Protein AF-A0A2G9UDP8-F1 (afdb_monomer_lite)

Radius of gyration: 56.65 Å; chains: 1; bounding box: 121×130×147 Å

Secondary structure (DSSP, 8-state):
-----------HHHHHHHHHHHHHHHHHHHHHHHHHHHHHHHHHHTTSS-HHHHHHHHHHHHHHHHHHHHHHHHHHHHHHHHHHHHHHHHHHHHHHHHHHHHHHHHHHHHHHHHHHHHHHHHHHHHHHHHHHHHHHHHHHHHHHHHHHHHHHHHTTS-------------------------------------------------------------PPPP----------------------HHHHHHHHHHHHHHHHHHHHHHHHHHHHHHHHHHHHHHHHHHHHHHHHHHHHHHHHHHHHHHHHSSHHHHHHHHHHHHHHH---HHHHHHHHHHHHHHTT--HHHHHHHHT-

pLDDT: mean 76.37, std 21.98, range [29.89, 98.25]

InterPro domains:
  IPR000237 GRIP domain [PF01465] (312-353)
  IPR000237 GRIP domain [PS50913] (306-356)
  IPR000237 GRIP domain [SM00755] (309-356)
  IPR051952 Golgi-associated and autophagy-related protein [PTHR23157] (12-354)

Organism: Teladorsagia circumcincta (NCBI:txid45464)

Sequence (356 aa):
MVFAAALIGPDEEKIRLQHEYRSLKEEHEHCKSRLEVLTASNAQVALTSDGSREETLRTVAEQFQNKIQKLIAVHAKDRALHEKSTRDLHARISELEQREGRLVIEMRREMNNRISEMEAEMQKQRSRTIDVVAEKERELEAARSILVSFRSEQMNAPADPSQAGKITLSKRRSSEHKRYVDRRYSAGSRKSTDALSVHSTDAGMANFLEKHTKFSSSCRKDEKQSVSLDGSGVPVPVANESRNIFYEEELLKKDREIQEMRSVSHQLDYRLREVEQAALVKELEHHKKTEAMSEEITKLQNKLALFTTGGEMEYLRNIFVQFIQSNSSSAKKNILKAMGMALKLSANEMKAIDSK

Structure (mmCIF, N/CA/C/O backbone):
data_AF-A0A2G9UDP8-F1
#
_entry.id   AF-A0A2G9UDP8-F1
#
loop_
_atom_site.group_PDB
_atom_site.id
_atom_site.type_symbol
_atom_site.label_atom_id
_atom_site.label_alt_id
_atom_site.label_comp_id
_atom_site.label_asym_id
_atom_site.label_entity_id
_atom_site.label_seq_id
_atom_site.pdbx_PDB_ins_code
_atom_site.Cartn_x
_atom_site.Cartn_y
_atom_site.Cartn_z
_atom_site.occupancy
_atom_site.B_iso_or_equiv
_atom_site.auth_seq_id
_atom_site.auth_comp_id
_atom_site.auth_asym_id
_atom_site.auth_atom_id
_atom_site.pdbx_PDB_model_num
ATOM 1 N N . MET A 1 1 ? -25.997 -91.451 51.508 1.00 39.62 1 MET A N 1
ATOM 2 C CA . MET A 1 1 ? -26.112 -90.425 50.451 1.00 39.62 1 MET A CA 1
ATOM 3 C C . MET A 1 1 ? -26.181 -89.070 51.122 1.00 39.62 1 MET A C 1
ATOM 5 O O . MET A 1 1 ? -27.182 -88.750 51.742 1.00 39.62 1 MET A O 1
ATOM 9 N N . VAL A 1 2 ? -25.066 -88.350 51.076 1.00 42.62 2 VAL A N 1
ATOM 10 C CA . VAL A 1 2 ? -24.938 -86.956 51.504 1.00 42.62 2 VAL A CA 1
ATOM 11 C C . VAL A 1 2 ? -25.152 -86.109 50.255 1.00 42.62 2 VAL A C 1
ATOM 13 O O . VAL A 1 2 ? -24.468 -86.347 49.265 1.00 42.62 2 VAL A O 1
ATOM 16 N N . PHE A 1 3 ? -26.063 -85.139 50.293 1.00 40.34 3 PHE A N 1
ATOM 17 C CA . PHE A 1 3 ? -25.969 -83.956 49.440 1.00 40.34 3 PHE A CA 1
ATOM 18 C C . PHE A 1 3 ? -26.304 -82.719 50.270 1.00 40.34 3 PHE A C 1
ATOM 20 O O . PHE A 1 3 ? -27.312 -82.659 50.969 1.00 40.34 3 PHE A O 1
ATOM 27 N N . ALA A 1 4 ? -25.361 -81.785 50.232 1.00 48.75 4 ALA A N 1
ATOM 28 C CA . ALA A 1 4 ? -25.304 -80.547 50.979 1.00 48.75 4 ALA A CA 1
ATOM 29 C C . ALA A 1 4 ? -26.140 -79.448 50.313 1.00 48.75 4 ALA A C 1
ATOM 31 O O . ALA A 1 4 ? -26.086 -79.318 49.095 1.00 48.75 4 ALA A O 1
ATOM 32 N N . ALA A 1 5 ? -26.821 -78.621 51.113 1.00 48.94 5 ALA A N 1
ATOM 33 C CA . ALA A 1 5 ? -27.133 -77.224 50.790 1.00 48.94 5 ALA A CA 1
ATOM 34 C C . ALA A 1 5 ? -27.794 -76.528 51.995 1.00 48.94 5 ALA A C 1
ATOM 36 O O . ALA A 1 5 ? -29.006 -76.607 52.149 1.00 48.94 5 ALA A O 1
ATOM 37 N N . ALA A 1 6 ? -27.008 -75.858 52.844 1.00 49.56 6 ALA A N 1
ATOM 38 C CA . ALA A 1 6 ? -27.455 -74.738 53.691 1.00 49.56 6 ALA A CA 1
ATOM 39 C C . ALA A 1 6 ? -26.253 -74.175 54.470 1.00 49.56 6 ALA A C 1
ATOM 41 O O . ALA A 1 6 ? -26.066 -74.469 55.647 1.00 49.56 6 ALA A O 1
ATOM 42 N N . LEU A 1 7 ? -25.389 -73.412 53.801 1.00 52.72 7 LEU A N 1
ATOM 43 C CA . LEU A 1 7 ? -24.245 -72.758 54.443 1.00 52.72 7 LEU A CA 1
ATOM 44 C C . LEU A 1 7 ? -23.990 -71.398 53.785 1.00 52.72 7 LEU A C 1
ATOM 46 O O . LEU A 1 7 ? -22.993 -71.214 53.104 1.00 52.72 7 LEU A O 1
ATOM 50 N N . ILE A 1 8 ? -24.929 -70.461 53.952 1.00 53.81 8 ILE A N 1
ATOM 51 C CA . ILE A 1 8 ? -24.705 -69.021 53.744 1.00 53.81 8 ILE A CA 1
ATOM 52 C C . ILE A 1 8 ? -25.536 -68.291 54.811 1.00 53.81 8 ILE A C 1
ATOM 54 O O . ILE A 1 8 ? -26.763 -68.255 54.732 1.00 53.81 8 ILE A O 1
ATOM 58 N N . GLY A 1 9 ? -24.876 -67.788 55.860 1.00 60.81 9 GLY A N 1
ATOM 59 C CA . GLY A 1 9 ? -25.485 -66.872 56.833 1.00 60.81 9 GLY A CA 1
ATOM 60 C C . GLY A 1 9 ? -25.854 -65.532 56.177 1.00 60.81 9 GLY A C 1
ATOM 61 O O . GLY A 1 9 ? -25.430 -65.283 55.049 1.00 60.81 9 GLY A O 1
ATOM 62 N N . PRO A 1 10 ? -26.666 -64.673 56.822 1.00 60.00 10 PRO A N 1
ATOM 63 C CA . PRO A 1 10 ? -27.055 -63.395 56.237 1.00 60.00 10 PRO A CA 1
ATOM 64 C C . PRO A 1 10 ? -25.808 -62.563 55.923 1.00 60.00 10 PRO A C 1
ATOM 66 O O . PRO A 1 10 ? -25.023 -62.248 56.810 1.00 60.00 10 PRO A O 1
ATOM 69 N N . ASP A 1 11 ? -25.650 -62.253 54.641 1.00 66.88 11 ASP A N 1
ATOM 70 C CA . ASP A 1 11 ? -24.580 -61.445 54.070 1.00 66.88 11 ASP A CA 1
ATOM 71 C C . ASP A 1 11 ? -24.443 -60.105 54.821 1.00 66.88 11 ASP A C 1
ATOM 73 O O . ASP A 1 11 ? -25.364 -59.280 54.817 1.00 66.88 11 ASP A O 1
ATOM 77 N N . GLU A 1 12 ? -23.321 -59.903 55.517 1.00 72.75 12 GLU A N 1
ATOM 78 C CA . GLU A 1 12 ? -23.050 -58.696 56.311 1.00 72.75 12 GLU A CA 1
ATOM 79 C C . GLU A 1 12 ? -23.078 -57.424 55.451 1.00 72.75 12 GLU A C 1
ATOM 81 O O . GLU A 1 12 ? -23.477 -56.357 55.934 1.00 72.75 12 GLU A O 1
ATOM 86 N N . GLU A 1 13 ? -22.740 -57.528 54.160 1.00 75.44 13 GLU A N 1
ATOM 87 C CA . GLU A 1 13 ? -22.835 -56.408 53.222 1.00 75.44 13 GLU A CA 1
ATOM 88 C C . GLU A 1 13 ? -24.286 -55.991 52.991 1.00 75.44 13 GLU A C 1
ATOM 90 O O . GLU A 1 13 ? -24.594 -54.798 52.962 1.00 75.44 13 GLU A O 1
ATOM 95 N N . LYS A 1 14 ? -25.212 -56.952 52.923 1.00 79.62 14 LYS A N 1
ATOM 96 C CA . LYS A 1 14 ? -26.642 -56.676 52.747 1.00 79.62 14 LYS A CA 1
ATOM 97 C C . LYS A 1 14 ? -27.220 -55.887 53.920 1.00 79.62 14 LYS A C 1
ATOM 99 O O . LYS A 1 14 ? -28.045 -54.998 53.713 1.00 79.62 14 LYS A O 1
ATOM 104 N N . ILE A 1 15 ? -26.782 -56.182 55.145 1.00 82.38 15 ILE A N 1
ATOM 105 C CA . ILE A 1 15 ? -27.221 -55.461 56.349 1.00 82.38 15 ILE A CA 1
ATOM 106 C C . ILE A 1 15 ? -26.664 -54.031 56.347 1.00 82.38 15 ILE A C 1
ATOM 108 O O . ILE A 1 15 ? -27.405 -53.085 56.628 1.00 82.38 15 ILE A O 1
ATOM 112 N N . ARG A 1 16 ? -25.390 -53.853 55.973 1.00 85.00 16 ARG A N 1
ATOM 113 C CA . ARG A 1 16 ? -24.772 -52.524 55.833 1.00 85.00 16 ARG A CA 1
ATOM 114 C C . ARG A 1 16 ? -25.467 -51.672 54.774 1.00 85.00 16 ARG A C 1
ATOM 116 O O . ARG A 1 16 ? -25.874 -50.553 55.076 1.00 85.00 16 ARG A O 1
ATOM 123 N N . LEU A 1 17 ? -25.691 -52.230 53.586 1.00 86.00 17 LEU A N 1
ATOM 124 C CA . LEU A 1 17 ? -26.397 -51.564 52.489 1.00 86.00 17 LEU A CA 1
ATOM 125 C C . LEU A 1 17 ? -27.826 -51.174 52.880 1.00 86.00 17 LEU A C 1
ATOM 127 O O . LEU A 1 17 ? -28.304 -50.100 52.523 1.00 86.00 17 LEU A O 1
ATOM 131 N N . GLN A 1 18 ? -28.516 -52.014 53.654 1.00 88.50 18 GLN A N 1
ATOM 132 C CA . GLN A 1 18 ? -29.867 -51.711 54.122 1.00 88.50 18 GLN A CA 1
ATOM 133 C C . GLN A 1 18 ? -29.894 -50.559 55.139 1.00 88.50 18 GLN A C 1
ATOM 135 O O . GLN A 1 18 ? -30.839 -49.764 55.141 1.00 88.50 18 GLN A O 1
ATOM 140 N N . HIS A 1 19 ? -28.874 -50.454 55.994 1.00 89.62 19 HIS A N 1
ATOM 141 C CA . HIS A 1 19 ? -28.725 -49.333 56.920 1.00 89.62 19 HIS A CA 1
ATOM 142 C C . HIS A 1 19 ? -28.387 -48.033 56.179 1.00 89.62 19 HIS A C 1
ATOM 144 O O . HIS A 1 19 ? -29.005 -46.999 56.430 1.00 89.62 19 HIS A O 1
ATOM 150 N N . GLU A 1 20 ? -27.461 -48.092 55.222 1.00 89.75 20 GLU A N 1
ATOM 151 C CA . GLU A 1 20 ? -27.073 -46.947 54.394 1.00 89.75 20 GLU A CA 1
ATOM 152 C C . GLU A 1 20 ? -28.249 -46.428 53.559 1.00 89.75 20 GLU A C 1
ATOM 154 O O . GLU A 1 20 ? -28.541 -45.234 53.578 1.00 89.75 20 GLU A O 1
ATOM 159 N N . TYR A 1 21 ? -29.018 -47.326 52.936 1.00 90.62 21 TYR A N 1
ATOM 160 C CA . TYR A 1 21 ? -30.232 -46.968 52.200 1.00 90.62 21 TYR A CA 1
ATOM 161 C C . TYR A 1 21 ? -31.268 -46.258 53.084 1.00 90.62 21 TYR A C 1
ATOM 163 O O . TYR A 1 21 ? -31.924 -45.311 52.643 1.00 90.62 21 TYR A O 1
ATOM 171 N N . ARG A 1 22 ? -31.421 -46.691 54.342 1.00 92.00 22 ARG A N 1
ATOM 172 C CA . ARG A 1 22 ? -32.333 -46.046 55.295 1.00 92.00 22 ARG A CA 1
ATOM 173 C C . ARG A 1 22 ? -31.864 -44.632 55.643 1.00 92.00 22 ARG A C 1
ATOM 175 O O . ARG A 1 22 ? -32.672 -43.713 55.578 1.00 92.00 22 ARG A O 1
ATOM 182 N N . SER A 1 23 ? -30.573 -44.465 55.924 1.00 92.12 23 SER A N 1
ATOM 183 C CA . SER A 1 23 ? -29.972 -43.157 56.215 1.00 92.12 23 SER A CA 1
ATOM 184 C C . SER A 1 23 ? -30.135 -42.187 55.040 1.00 92.12 23 SER A C 1
ATOM 186 O O . SER A 1 23 ? -30.595 -41.062 55.216 1.00 92.12 23 SER A O 1
ATOM 188 N N . LEU A 1 24 ? -29.849 -42.645 53.817 1.00 90.88 24 LEU A N 1
ATOM 189 C CA . LEU A 1 24 ? -29.970 -41.828 52.607 1.00 90.88 24 LEU A CA 1
ATOM 190 C C . LEU A 1 24 ? -31.419 -41.395 52.339 1.00 90.88 24 LEU A C 1
ATOM 192 O O . LEU A 1 24 ? -31.677 -40.284 51.874 1.00 90.88 24 LEU A O 1
ATOM 196 N N . LYS A 1 25 ? -32.384 -42.267 52.649 1.00 95.12 25 LYS A N 1
ATOM 197 C CA . LYS A 1 25 ? -33.811 -41.963 52.513 1.00 95.12 25 LYS A CA 1
ATOM 198 C C . LYS A 1 25 ? -34.258 -40.874 53.491 1.00 95.12 25 LYS A C 1
ATOM 200 O O . LYS A 1 25 ? -35.032 -40.000 53.107 1.00 95.12 25 LYS A O 1
ATOM 205 N N . GLU A 1 26 ? -33.771 -40.909 54.727 1.00 94.06 26 GLU A N 1
ATOM 206 C CA . GLU A 1 26 ? -34.062 -39.885 55.737 1.00 94.06 26 GLU A CA 1
ATOM 207 C C . GLU A 1 26 ? -33.451 -38.527 55.354 1.00 94.06 26 GLU A C 1
ATOM 209 O O . GLU A 1 26 ? -34.130 -37.501 55.434 1.00 94.06 26 GLU A O 1
ATOM 214 N N . GLU A 1 27 ? -32.219 -38.511 54.835 1.00 90.69 27 GLU A N 1
ATOM 215 C CA . GLU A 1 27 ? -31.585 -37.290 54.319 1.00 90.69 27 GLU A CA 1
ATOM 216 C C . GLU A 1 27 ? -32.325 -36.704 53.110 1.00 90.69 27 GLU A C 1
ATOM 218 O O . GLU A 1 27 ? -32.498 -35.484 53.014 1.00 90.69 27 GLU A O 1
ATOM 223 N N . HIS A 1 28 ? -32.809 -37.560 52.206 1.00 92.06 28 HIS A N 1
ATOM 224 C CA . HIS A 1 28 ? -33.609 -37.136 51.060 1.00 92.06 28 HIS A CA 1
ATOM 225 C C . HIS A 1 28 ? -34.926 -36.478 51.497 1.00 92.06 28 HIS A C 1
ATOM 227 O O . HIS A 1 28 ? -35.252 -35.386 51.028 1.00 92.06 28 HIS A O 1
ATOM 233 N N . GLU A 1 29 ? -35.667 -37.093 52.424 1.00 94.25 29 GLU A N 1
ATOM 234 C CA . GLU A 1 29 ? -36.904 -36.509 52.966 1.00 94.25 29 GLU A CA 1
ATOM 235 C C . GLU A 1 29 ? -36.639 -35.193 53.714 1.00 94.25 29 GLU A C 1
ATOM 237 O O . GLU A 1 29 ? -37.416 -34.236 53.610 1.00 94.25 29 GLU A O 1
ATOM 242 N N . HIS A 1 30 ? -35.500 -35.090 54.404 1.00 91.75 30 HIS A N 1
ATOM 243 C CA . HIS A 1 30 ? -35.091 -33.854 55.061 1.00 91.75 30 HIS A CA 1
ATOM 244 C C . HIS A 1 30 ? -34.769 -32.734 54.056 1.00 91.75 30 HIS A C 1
ATOM 246 O O . HIS A 1 30 ? -35.237 -31.602 54.215 1.00 91.75 30 HIS A O 1
ATOM 252 N N . CYS A 1 31 ? -34.024 -33.037 52.987 1.00 89.56 31 CYS A N 1
ATOM 253 C CA . CYS A 1 31 ? -33.763 -32.086 51.903 1.00 89.56 31 CYS A CA 1
ATOM 254 C C . CYS A 1 31 ? -35.051 -31.646 51.202 1.00 89.56 31 CYS A C 1
ATOM 256 O O . CYS A 1 31 ? -35.238 -30.453 50.959 1.00 89.56 31 CYS A O 1
ATOM 258 N N . LYS A 1 32 ? -35.958 -32.587 50.925 1.00 94.25 32 LYS A N 1
ATOM 259 C CA . LYS A 1 32 ? -37.254 -32.303 50.306 1.00 94.25 32 LYS A CA 1
ATOM 260 C C . LYS A 1 32 ? -38.087 -31.342 51.156 1.00 94.25 32 LYS A C 1
ATOM 262 O O . LYS A 1 32 ? -38.546 -30.321 50.650 1.00 94.25 32 LYS A O 1
ATOM 267 N N . SER A 1 33 ? -38.186 -31.607 52.458 1.00 90.44 33 SER A N 1
ATOM 268 C CA . SER A 1 33 ? -38.908 -30.743 53.401 1.00 90.44 33 SER A CA 1
ATOM 269 C C . SER A 1 33 ? -38.311 -29.331 53.458 1.00 90.44 33 SER A C 1
ATOM 271 O O . SER A 1 33 ? -39.034 -28.336 53.458 1.00 90.44 33 SER A O 1
ATOM 273 N N . ARG A 1 34 ? -36.975 -29.211 53.448 1.00 88.44 34 ARG A N 1
ATOM 274 C CA . ARG A 1 34 ? -36.292 -27.906 53.403 1.00 88.44 34 ARG A CA 1
ATOM 275 C C . ARG A 1 34 ? -36.590 -27.133 52.117 1.00 88.44 34 ARG A C 1
ATOM 277 O O . ARG A 1 34 ? -36.764 -25.917 52.177 1.00 88.44 34 ARG A O 1
ATOM 284 N N . LEU A 1 35 ? -36.649 -27.815 50.974 1.00 85.62 35 LEU A N 1
ATOM 285 C CA . LEU A 1 35 ? -36.970 -27.194 49.690 1.00 85.62 35 LEU A CA 1
ATOM 286 C C . LEU A 1 35 ? -38.420 -26.689 49.651 1.00 85.62 35 LEU A C 1
ATOM 288 O O . LEU A 1 35 ? -38.666 -25.573 49.194 1.00 85.62 35 LEU A O 1
ATOM 292 N N . GLU A 1 36 ? -39.368 -27.470 50.172 1.00 88.81 36 GLU A N 1
ATOM 293 C CA . GLU A 1 36 ? -40.779 -27.075 50.263 1.00 88.81 36 GLU A CA 1
ATOM 294 C C . GLU A 1 36 ? -40.960 -25.830 51.144 1.00 88.81 36 GLU A C 1
ATOM 296 O O . GLU A 1 36 ? -41.639 -24.885 50.739 1.00 88.81 36 GLU A O 1
ATOM 301 N N . VAL A 1 37 ? -40.272 -25.759 52.290 1.00 84.81 37 VAL A N 1
ATOM 302 C CA . VAL A 1 37 ? -40.303 -24.580 53.176 1.00 84.81 37 VAL A CA 1
ATOM 303 C C . VAL A 1 37 ? -39.720 -23.336 52.497 1.00 84.81 37 VAL A C 1
ATOM 305 O O . VAL A 1 37 ? -40.305 -22.256 52.584 1.00 84.81 37 VAL A O 1
ATOM 308 N N . LEU A 1 38 ? -38.593 -23.466 51.787 1.00 78.50 38 LEU A N 1
ATOM 309 C CA . LEU A 1 38 ? -37.995 -22.350 51.042 1.00 78.50 38 LEU A CA 1
ATOM 310 C C . LEU A 1 38 ? -38.912 -21.860 49.914 1.00 78.50 38 LEU A C 1
ATOM 312 O O . LEU A 1 38 ? -39.043 -20.656 49.700 1.00 78.50 38 LEU A O 1
ATOM 316 N N . THR A 1 39 ? -39.581 -22.785 49.229 1.00 78.25 39 THR A N 1
ATOM 317 C CA . THR A 1 39 ? -40.508 -22.468 48.135 1.00 78.25 39 THR A CA 1
ATOM 318 C C . THR A 1 39 ? -41.760 -21.759 48.657 1.00 78.25 39 THR A C 1
ATOM 320 O O . THR A 1 39 ? -42.173 -20.746 48.095 1.00 78.25 39 THR A O 1
ATOM 323 N N . ALA A 1 40 ? -42.326 -22.228 49.774 1.00 77.62 40 ALA A N 1
ATOM 324 C CA . ALA A 1 40 ? -43.475 -21.596 50.422 1.00 77.62 40 ALA A CA 1
ATOM 325 C C . ALA A 1 40 ? -43.140 -20.200 50.981 1.00 77.62 40 ALA A C 1
ATOM 327 O O . ALA A 1 40 ? -43.940 -19.274 50.850 1.00 77.62 40 ALA A O 1
ATOM 328 N N . SER A 1 41 ? -41.942 -20.029 51.550 1.00 70.94 41 SER A N 1
ATOM 329 C CA . SER A 1 41 ? -41.451 -18.733 52.035 1.00 70.94 41 SER A CA 1
ATOM 330 C C . SER A 1 41 ? -41.287 -17.721 50.893 1.00 70.94 41 SER A C 1
ATOM 332 O O . SER A 1 41 ? -41.776 -16.595 50.983 1.00 70.94 41 SER A O 1
ATOM 334 N N . ASN A 1 42 ? -40.702 -18.138 49.764 1.00 60.53 42 ASN A N 1
ATOM 335 C CA . ASN A 1 42 ? -40.572 -17.284 48.579 1.00 60.53 42 ASN A CA 1
ATOM 336 C C . ASN A 1 42 ? -41.928 -16.880 47.977 1.00 60.53 42 ASN A C 1
ATOM 338 O O . ASN A 1 42 ? -42.075 -15.752 47.511 1.00 60.53 42 ASN A O 1
ATOM 342 N N . ALA A 1 43 ? -42.930 -17.764 48.013 1.00 65.12 43 ALA A N 1
ATOM 343 C CA . ALA A 1 43 ? -44.273 -17.455 47.522 1.00 65.12 43 ALA A CA 1
ATOM 344 C C . ALA A 1 43 ? -44.995 -16.390 48.371 1.00 65.12 43 ALA A C 1
ATOM 346 O O . ALA A 1 43 ? -45.767 -15.601 47.832 1.00 65.12 43 ALA A O 1
ATOM 347 N N . GLN A 1 44 ? -44.732 -16.327 49.683 1.00 58.50 44 GLN A N 1
ATOM 348 C CA . GLN A 1 44 ? -45.316 -15.298 50.554 1.00 58.50 44 GLN A CA 1
ATOM 349 C C . GLN A 1 44 ? -44.665 -13.921 50.384 1.00 58.50 44 GLN A C 1
ATOM 351 O O . GLN A 1 44 ? -45.353 -12.907 50.490 1.00 58.50 44 GLN A O 1
ATOM 356 N N . VAL A 1 45 ? -43.367 -13.867 50.072 1.00 57.41 45 VAL A N 1
ATOM 357 C CA . VAL A 1 45 ? -42.640 -12.602 49.852 1.00 57.41 45 VAL A CA 1
ATOM 358 C C . VAL A 1 45 ? -43.113 -11.880 48.580 1.00 57.41 45 VAL A C 1
ATOM 360 O O . VAL A 1 45 ? -43.116 -10.653 48.542 1.00 57.41 45 VAL A O 1
ATOM 363 N N . ALA A 1 46 ? -43.603 -12.611 47.576 1.00 56.72 46 ALA A N 1
ATOM 364 C CA . ALA A 1 46 ? -44.071 -12.043 46.308 1.00 56.72 46 ALA A CA 1
ATOM 365 C C . ALA A 1 46 ? -45.367 -11.200 46.408 1.00 56.72 46 ALA A C 1
ATOM 367 O O . ALA A 1 46 ? -45.673 -10.433 45.498 1.00 56.72 46 ALA A O 1
ATOM 368 N N . LEU A 1 47 ? -46.155 -11.327 47.484 1.00 55.44 47 LEU A N 1
ATOM 369 C CA . LEU A 1 47 ? -47.524 -10.782 47.548 1.00 55.44 47 LEU A CA 1
ATOM 370 C C . LEU A 1 47 ? -47.645 -9.394 48.195 1.00 55.44 47 LEU A C 1
ATOM 372 O O . LEU A 1 47 ? -48.700 -8.767 48.100 1.00 55.44 47 LEU A O 1
ATOM 376 N N . THR A 1 48 ? -46.595 -8.876 48.835 1.00 52.34 48 THR A N 1
ATOM 377 C CA . THR A 1 48 ? -46.673 -7.615 49.584 1.00 52.34 48 THR A CA 1
ATOM 378 C C . THR A 1 48 ? -45.718 -6.571 49.001 1.00 52.34 48 THR A C 1
ATOM 380 O O . THR A 1 48 ? -44.539 -6.549 49.328 1.00 52.34 48 THR A O 1
ATOM 383 N N . SER A 1 49 ? -46.236 -5.660 48.170 1.00 52.41 49 SER A N 1
ATOM 384 C CA . SER A 1 49 ? -45.585 -4.394 47.766 1.00 52.41 49 SER A CA 1
ATOM 385 C C . SER A 1 49 ? -44.459 -4.417 46.704 1.00 52.41 49 SER A C 1
ATOM 387 O O . SER A 1 49 ? -43.932 -3.344 46.403 1.00 52.41 49 SER A O 1
ATOM 389 N N . ASP A 1 50 ? -44.109 -5.550 46.087 1.00 55.31 50 ASP A N 1
ATOM 390 C CA . ASP A 1 50 ? -42.948 -5.631 45.167 1.00 55.31 50 ASP A CA 1
ATOM 391 C C . ASP A 1 50 ? -43.259 -5.304 43.687 1.00 55.31 50 ASP A C 1
ATOM 393 O O . ASP A 1 50 ? -42.362 -4.977 42.914 1.00 55.31 50 ASP A O 1
ATOM 397 N N . GLY A 1 51 ? -44.536 -5.287 43.284 1.00 61.03 51 GLY A N 1
ATOM 398 C CA . GLY A 1 51 ? -44.932 -5.209 41.868 1.00 61.03 51 GLY A CA 1
ATOM 399 C C . GLY A 1 51 ? -44.364 -4.017 41.083 1.00 61.03 51 GLY A C 1
ATOM 400 O O . GLY A 1 51 ? -43.830 -4.212 39.996 1.00 61.03 51 GLY A O 1
ATOM 401 N N . SER A 1 52 ? -44.393 -2.788 41.623 1.00 66.88 52 SER A N 1
ATOM 402 C CA . SER A 1 52 ? -43.896 -1.614 40.873 1.00 66.88 52 SER A CA 1
ATOM 403 C C . SER A 1 52 ? -42.365 -1.522 40.830 1.00 66.88 52 SER A C 1
ATOM 405 O O . SER A 1 52 ? -41.784 -0.997 39.874 1.00 66.88 52 SER A O 1
ATOM 407 N N . ARG A 1 53 ? -41.682 -2.058 41.850 1.00 77.44 53 ARG A N 1
ATOM 408 C CA . ARG A 1 53 ? -40.217 -2.107 41.899 1.00 77.44 53 ARG A CA 1
ATOM 409 C C . ARG A 1 53 ? -39.684 -3.209 40.990 1.00 77.44 53 ARG A C 1
ATOM 411 O O . ARG A 1 53 ? -38.696 -3.015 40.289 1.00 77.44 53 ARG A O 1
ATOM 418 N N . GLU A 1 54 ? -40.379 -4.335 40.945 1.00 80.19 54 GLU A N 1
ATOM 419 C CA . GLU A 1 54 ? -40.086 -5.424 40.026 1.00 80.19 54 GLU A CA 1
ATOM 420 C C . GLU A 1 54 ? -40.324 -5.005 38.566 1.00 80.19 54 GLU A C 1
ATOM 422 O O . GLU A 1 54 ? -39.507 -5.287 37.694 1.00 80.19 54 GLU A O 1
ATOM 427 N N . GLU A 1 55 ? -41.384 -4.244 38.293 1.00 84.31 55 GLU A N 1
ATOM 428 C CA . GLU A 1 55 ? -41.714 -3.747 36.953 1.00 84.31 55 GLU A CA 1
ATOM 429 C C . GLU A 1 55 ? -40.738 -2.658 36.460 1.00 84.31 55 GLU A C 1
ATOM 431 O O . GLU A 1 55 ? -40.329 -2.648 35.295 1.00 84.31 55 GLU A O 1
ATOM 436 N N . THR A 1 56 ? -40.248 -1.795 37.356 1.00 84.88 56 THR A N 1
ATOM 437 C CA . THR A 1 56 ? -39.154 -0.852 37.041 1.00 84.88 56 THR A CA 1
ATOM 438 C C . THR A 1 56 ? -37.818 -1.563 36.809 1.00 84.88 56 THR A C 1
ATOM 440 O O . THR A 1 56 ? -37.091 -1.213 35.881 1.00 84.88 56 THR A O 1
ATOM 443 N N . LEU A 1 57 ? -37.497 -2.609 37.573 1.00 88.25 57 LEU A N 1
ATOM 444 C CA . LEU A 1 57 ? -36.314 -3.436 37.307 1.00 88.25 57 LEU A CA 1
ATOM 445 C C . LEU A 1 57 ? -36.427 -4.188 35.976 1.00 88.25 57 LEU A C 1
ATOM 447 O O . LEU A 1 57 ? -35.451 -4.252 35.228 1.00 88.25 57 LEU A O 1
ATOM 451 N N . ARG A 1 58 ? -37.616 -4.703 35.646 1.00 91.25 58 ARG A N 1
ATOM 452 C CA . ARG A 1 58 ? -37.892 -5.401 34.384 1.00 91.25 58 ARG A CA 1
ATOM 453 C C . ARG A 1 58 ? -37.732 -4.474 33.179 1.00 91.25 58 ARG A C 1
ATOM 455 O O . ARG A 1 58 ? -37.028 -4.824 32.237 1.00 91.25 58 ARG A O 1
ATOM 462 N N . THR A 1 59 ? -38.273 -3.257 33.244 1.00 93.44 59 THR A N 1
ATOM 463 C CA . THR A 1 59 ? -38.101 -2.254 32.175 1.00 93.44 59 THR A CA 1
ATOM 464 C C . THR A 1 59 ? -36.642 -1.818 32.010 1.00 93.44 59 THR A C 1
ATOM 466 O O . THR A 1 59 ? -36.165 -1.681 30.884 1.00 93.44 59 THR A O 1
ATOM 469 N N . VAL A 1 60 ? -35.889 -1.651 33.102 1.00 93.75 60 VAL A N 1
ATOM 470 C CA . VAL A 1 60 ? -34.445 -1.353 33.041 1.00 93.75 60 VAL A CA 1
ATOM 471 C C . VAL A 1 60 ? -33.658 -2.525 32.444 1.00 93.75 60 VAL A C 1
ATOM 473 O O . VAL A 1 60 ? -32.780 -2.309 31.604 1.00 93.75 60 VAL A O 1
ATOM 476 N N . ALA A 1 61 ? -33.988 -3.764 32.814 1.00 92.56 61 ALA A N 1
ATOM 477 C CA . ALA A 1 61 ? -33.380 -4.960 32.236 1.00 92.56 61 ALA A CA 1
ATOM 478 C C . ALA A 1 61 ? -33.648 -5.055 30.725 1.00 92.56 61 ALA A C 1
ATOM 480 O O . ALA A 1 61 ? -32.713 -5.263 29.951 1.00 92.56 61 ALA A O 1
ATOM 481 N N . GLU A 1 62 ? -34.882 -4.799 30.285 1.00 95.69 62 GLU A N 1
ATOM 482 C CA . GLU A 1 62 ? -35.238 -4.738 28.864 1.00 95.69 62 GLU A CA 1
ATOM 483 C C . GLU A 1 62 ? -34.478 -3.629 28.126 1.00 95.69 62 GLU A C 1
ATOM 485 O O . GLU A 1 62 ? -33.996 -3.837 27.010 1.00 95.69 62 GLU A O 1
ATOM 490 N N . GLN A 1 63 ? -34.307 -2.450 28.732 1.00 95.94 63 GLN A N 1
ATOM 491 C CA . GLN A 1 63 ? -33.513 -1.369 28.139 1.00 95.94 63 GLN A CA 1
ATOM 492 C C . GLN A 1 63 ? -32.043 -1.762 27.965 1.00 95.94 63 GLN A C 1
ATOM 494 O O . GLN A 1 63 ? -31.465 -1.516 26.900 1.00 95.94 63 GLN A O 1
ATOM 499 N N . PHE A 1 64 ? -31.434 -2.395 28.971 1.00 97.12 64 PHE A N 1
ATOM 500 C CA . PHE A 1 64 ? -30.064 -2.894 28.862 1.00 97.12 64 PHE A CA 1
ATOM 501 C C . PHE A 1 64 ? -29.944 -3.993 27.815 1.00 97.12 64 PHE A C 1
ATOM 503 O O . PHE A 1 64 ? -29.032 -3.943 26.991 1.00 97.12 64 PHE A O 1
ATOM 510 N N . GLN A 1 65 ? -30.884 -4.932 27.783 1.00 96.69 65 GLN A N 1
ATOM 511 C CA . GLN A 1 65 ? -30.893 -6.014 26.807 1.00 96.69 65 GLN A CA 1
ATOM 512 C C . GLN A 1 65 ? -31.021 -5.477 25.376 1.00 96.69 65 GLN A C 1
ATOM 514 O O . GLN A 1 65 ? -30.241 -5.856 24.502 1.00 96.69 65 GLN A O 1
ATOM 519 N N . ASN A 1 66 ? -31.900 -4.496 25.155 1.00 96.94 66 ASN A N 1
ATOM 520 C CA . ASN A 1 66 ? -32.014 -3.781 23.884 1.00 96.94 66 ASN A CA 1
ATOM 521 C C . ASN A 1 66 ? -30.724 -3.035 23.516 1.00 96.94 66 ASN A C 1
ATOM 523 O O . ASN A 1 66 ? -30.306 -3.033 22.356 1.00 96.94 66 ASN A O 1
ATOM 527 N N . LYS A 1 67 ? -30.066 -2.391 24.487 1.00 97.75 67 LYS A N 1
ATOM 528 C CA . LYS A 1 67 ? -28.809 -1.667 24.254 1.00 97.75 67 LYS A CA 1
ATOM 529 C C . LYS A 1 67 ? -27.660 -2.617 23.910 1.00 97.75 67 LYS A C 1
ATOM 531 O O . LYS A 1 67 ? -26.895 -2.319 22.996 1.00 97.75 67 LYS A O 1
ATOM 536 N N . ILE A 1 68 ? -27.584 -3.770 24.573 1.00 97.19 68 ILE A N 1
ATOM 537 C CA . ILE A 1 68 ? -26.626 -4.841 24.274 1.00 97.19 68 ILE A CA 1
ATOM 538 C C . ILE A 1 68 ? -26.859 -5.373 22.859 1.00 97.19 68 ILE A C 1
ATOM 540 O O . ILE A 1 68 ? -25.919 -5.424 22.072 1.00 97.19 68 ILE A O 1
ATOM 544 N N . GLN A 1 69 ? -28.103 -5.691 22.490 1.00 97.44 69 GLN A N 1
ATOM 545 C CA . GLN A 1 69 ? -28.424 -6.169 21.140 1.00 97.44 69 GLN A CA 1
ATOM 546 C C . GLN A 1 69 ? -28.056 -5.145 20.057 1.00 97.44 69 GLN A C 1
ATOM 548 O O . GLN A 1 69 ? -27.452 -5.508 19.048 1.00 97.44 69 GLN A O 1
ATOM 553 N N . LYS A 1 70 ? -28.344 -3.854 20.281 1.00 97.44 70 LYS A N 1
ATOM 554 C CA . LYS A 1 70 ? -27.941 -2.776 19.363 1.00 97.44 70 LYS A CA 1
ATOM 555 C C . LYS A 1 70 ? -26.423 -2.676 19.229 1.00 97.44 70 LYS A C 1
ATOM 557 O O . LYS A 1 70 ? -25.928 -2.574 18.110 1.00 97.44 70 LYS A O 1
ATOM 562 N N . LEU A 1 71 ? -25.686 -2.732 20.340 1.00 97.12 71 LEU A N 1
ATOM 563 C CA . LEU A 1 71 ? -24.221 -2.703 20.321 1.00 97.12 71 LEU A CA 1
ATOM 564 C C . LEU A 1 71 ? -23.636 -3.908 19.577 1.00 97.12 71 LEU A C 1
ATOM 566 O O . LEU A 1 71 ? -22.728 -3.731 18.770 1.00 97.12 71 LEU A O 1
ATOM 570 N N . ILE A 1 72 ? -24.189 -5.107 19.778 1.00 97.25 72 ILE A N 1
ATOM 571 C CA . ILE A 1 72 ? -23.782 -6.314 19.044 1.00 97.25 72 ILE A CA 1
ATOM 572 C C . ILE A 1 72 ? -24.012 -6.135 17.539 1.00 97.25 72 ILE A C 1
ATOM 574 O O . ILE A 1 72 ? -23.123 -6.442 16.747 1.00 97.25 72 ILE A O 1
ATOM 578 N N . ALA A 1 73 ? -25.170 -5.605 17.136 1.00 97.06 73 ALA A N 1
ATOM 579 C CA . ALA A 1 73 ? -25.491 -5.382 15.727 1.00 97.06 73 ALA A CA 1
ATOM 580 C C . ALA A 1 73 ? -24.563 -4.347 15.068 1.00 97.06 73 ALA A C 1
ATOM 582 O O . ALA A 1 73 ? -24.071 -4.580 13.963 1.00 97.06 73 ALA A O 1
ATOM 583 N N . VAL A 1 74 ? -24.283 -3.230 15.751 1.00 97.06 74 VAL A N 1
ATOM 584 C CA . VAL A 1 74 ? -23.332 -2.211 15.274 1.00 97.06 74 VAL A CA 1
ATOM 585 C C . VAL A 1 74 ? -21.936 -2.812 15.144 1.00 97.06 74 VAL A C 1
ATOM 587 O O . VAL A 1 74 ? -21.338 -2.735 14.077 1.00 97.06 74 VAL A O 1
ATOM 590 N N . HIS A 1 75 ? -21.460 -3.515 16.172 1.00 94.69 75 HIS A N 1
ATOM 591 C CA . HIS A 1 75 ? -20.146 -4.150 16.141 1.00 94.69 75 HIS A CA 1
ATOM 592 C C . HIS A 1 75 ? -20.036 -5.210 15.031 1.00 94.69 75 HIS A C 1
ATOM 594 O O . HIS A 1 75 ? -18.991 -5.347 14.394 1.00 94.69 75 HIS A O 1
ATOM 600 N N . ALA A 1 76 ? -21.094 -5.983 14.776 1.00 95.81 76 ALA A N 1
ATOM 601 C CA . ALA A 1 76 ? -21.119 -6.946 13.677 1.00 95.81 76 ALA A CA 1
ATOM 602 C C . ALA A 1 76 ? -21.019 -6.249 12.310 1.00 95.81 76 ALA A C 1
ATOM 604 O O . ALA A 1 76 ? -20.266 -6.700 11.445 1.00 95.81 76 ALA A O 1
ATOM 605 N N . LYS A 1 77 ? -21.727 -5.127 12.135 1.00 97.56 77 LYS A N 1
ATOM 606 C CA . LYS A 1 77 ? -21.671 -4.312 10.916 1.00 97.56 77 LYS A CA 1
ATOM 607 C C . LYS A 1 77 ? -20.289 -3.694 10.707 1.00 97.56 77 LYS A C 1
ATOM 609 O O . LYS A 1 77 ? -19.750 -3.797 9.607 1.00 97.56 77 LYS A O 1
ATOM 614 N N . ASP A 1 78 ? -19.704 -3.107 11.746 1.00 93.81 78 ASP A N 1
ATOM 615 C CA . ASP A 1 78 ? -18.377 -2.489 11.672 1.00 93.81 78 ASP A CA 1
ATOM 616 C C . ASP A 1 78 ? -17.305 -3.537 11.367 1.00 93.81 78 ASP A C 1
ATOM 618 O O . ASP A 1 78 ? -16.484 -3.341 10.471 1.00 93.81 78 ASP A O 1
ATOM 622 N N . ARG A 1 79 ? -17.368 -4.710 12.016 1.00 94.88 79 ARG A N 1
ATOM 623 C CA . ARG A 1 79 ? -16.484 -5.842 11.702 1.00 94.88 79 ARG A CA 1
ATOM 624 C C . ARG A 1 79 ? -16.594 -6.251 10.231 1.00 94.88 79 ARG A C 1
ATOM 626 O O . ARG A 1 79 ? -15.566 -6.422 9.586 1.00 94.88 79 ARG A O 1
ATOM 633 N N . ALA A 1 80 ? -17.808 -6.361 9.688 1.00 95.00 80 ALA A N 1
ATOM 634 C CA . ALA A 1 80 ? -18.017 -6.720 8.285 1.00 95.00 80 ALA A CA 1
ATOM 635 C C . ALA A 1 80 ? -17.483 -5.653 7.309 1.00 95.00 80 ALA A C 1
ATOM 637 O O . ALA A 1 80 ? -16.930 -5.996 6.263 1.00 95.00 80 ALA A O 1
ATOM 638 N N . LEU A 1 81 ? -17.616 -4.364 7.643 1.00 92.94 81 LEU A N 1
ATOM 639 C CA . LEU A 1 81 ? -17.054 -3.266 6.849 1.00 92.94 81 LEU A CA 1
ATOM 640 C C . LEU A 1 81 ? -15.525 -3.278 6.864 1.00 92.94 81 LEU A C 1
ATOM 642 O O . LEU A 1 81 ? -14.908 -3.137 5.807 1.00 92.94 81 LEU A O 1
ATOM 646 N N . HIS A 1 82 ? -14.919 -3.479 8.036 1.00 91.56 82 HIS A N 1
ATOM 647 C CA . HIS A 1 82 ? -13.470 -3.609 8.157 1.00 91.56 82 HIS A CA 1
ATOM 648 C C . HIS A 1 82 ? -12.957 -4.811 7.375 1.00 91.56 82 HIS A C 1
ATOM 650 O O . HIS A 1 82 ? -12.046 -4.658 6.572 1.00 91.56 82 HIS A O 1
ATOM 656 N N . GLU A 1 83 ? -13.586 -5.974 7.529 1.00 93.38 83 GLU A N 1
ATOM 657 C CA . GLU A 1 83 ? -13.202 -7.187 6.812 1.00 93.38 83 GLU A CA 1
ATOM 658 C C . GLU A 1 83 ? -13.305 -7.008 5.290 1.00 93.38 83 GLU A C 1
ATOM 660 O O . GLU A 1 83 ? -12.396 -7.395 4.555 1.00 93.38 83 GLU A O 1
ATOM 665 N N . LYS A 1 84 ? -14.373 -6.360 4.805 1.00 95.38 84 LYS A N 1
ATOM 666 C CA . LYS A 1 84 ? -14.513 -6.013 3.387 1.00 95.38 84 LYS A CA 1
ATOM 667 C C . LYS A 1 84 ? -13.391 -5.079 2.924 1.00 95.38 84 LYS A C 1
ATOM 669 O O . LYS A 1 84 ? -12.750 -5.374 1.924 1.00 95.38 84 LYS A O 1
ATOM 674 N N . SER A 1 85 ? -13.131 -3.996 3.657 1.00 91.62 85 SER A N 1
ATOM 675 C CA . SER A 1 85 ? -12.062 -3.040 3.333 1.00 91.62 85 SER A CA 1
ATOM 676 C C . SER A 1 85 ? -10.689 -3.717 3.294 1.00 91.62 85 SER A C 1
ATOM 678 O O . SER A 1 85 ? -9.912 -3.519 2.363 1.00 91.62 85 SER A O 1
ATOM 680 N N . THR A 1 86 ? -10.414 -4.598 4.258 1.00 86.81 86 THR A N 1
ATOM 681 C CA . THR A 1 86 ? -9.202 -5.414 4.281 1.00 86.81 86 THR A CA 1
ATOM 682 C C . THR A 1 86 ? -9.116 -6.299 3.040 1.00 86.81 86 THR A C 1
ATOM 684 O O . THR A 1 86 ? -8.070 -6.309 2.396 1.00 86.81 86 THR A O 1
ATOM 687 N N . ARG A 1 87 ? -10.191 -7.000 2.656 1.00 93.38 87 ARG A N 1
ATOM 688 C CA . ARG A 1 87 ? -10.216 -7.823 1.434 1.00 93.38 87 ARG A CA 1
ATOM 689 C C . ARG A 1 87 ? -9.969 -7.000 0.167 1.00 93.38 87 ARG A C 1
ATOM 691 O O . ARG A 1 87 ? -9.160 -7.413 -0.660 1.00 93.38 87 ARG A O 1
ATOM 698 N N . ASP A 1 88 ? -10.597 -5.834 0.046 1.00 91.19 88 ASP A N 1
ATOM 699 C CA . ASP A 1 88 ? -10.447 -4.944 -1.112 1.00 91.19 88 ASP A CA 1
ATOM 700 C C . ASP A 1 88 ? -9.005 -4.408 -1.227 1.00 91.19 88 ASP A C 1
ATOM 702 O O . ASP A 1 88 ? -8.426 -4.394 -2.316 1.00 91.19 88 ASP A O 1
ATOM 706 N N . LEU A 1 89 ? -8.383 -4.034 -0.101 1.00 88.62 89 LEU A N 1
ATOM 707 C CA . LEU A 1 89 ? -6.980 -3.607 -0.066 1.00 88.62 89 LEU A CA 1
ATOM 708 C C . LEU A 1 89 ? -6.022 -4.7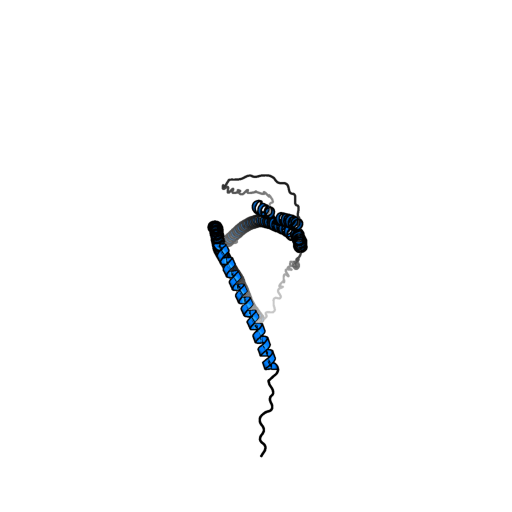37 -0.452 1.00 88.62 89 LEU A C 1
ATOM 710 O O . LEU A 1 89 ? -5.127 -4.511 -1.262 1.00 88.62 89 LEU A O 1
ATOM 714 N N . HIS A 1 90 ? -6.222 -5.950 0.072 1.00 87.81 90 HIS A N 1
ATOM 715 C CA . HIS A 1 90 ? -5.396 -7.103 -0.302 1.00 87.81 90 HIS A CA 1
ATOM 716 C C . HIS A 1 90 ? -5.523 -7.419 -1.796 1.00 87.81 90 HIS A C 1
ATOM 718 O O . HIS A 1 90 ? -4.511 -7.603 -2.466 1.00 87.81 90 HIS A O 1
ATOM 724 N N . ALA A 1 91 ? -6.744 -7.401 -2.342 1.00 92.31 91 ALA A N 1
ATOM 725 C CA . ALA A 1 91 ? -6.966 -7.601 -3.772 1.00 92.31 91 ALA A CA 1
ATOM 726 C C . ALA A 1 91 ? -6.243 -6.538 -4.617 1.00 92.31 91 ALA A C 1
ATOM 728 O O . ALA A 1 91 ? -5.619 -6.867 -5.627 1.00 92.31 91 ALA A O 1
ATOM 729 N N . ARG A 1 92 ? -6.271 -5.271 -4.180 1.00 92.38 92 ARG A N 1
ATOM 730 C CA . ARG A 1 92 ? -5.581 -4.176 -4.870 1.00 92.38 92 ARG A CA 1
ATOM 731 C C . ARG A 1 92 ? -4.060 -4.307 -4.815 1.00 92.38 92 ARG A C 1
ATOM 733 O O . ARG A 1 92 ? -3.405 -4.019 -5.813 1.00 92.38 92 ARG A O 1
ATOM 740 N N . ILE A 1 93 ? -3.506 -4.734 -3.681 1.00 81.31 93 ILE A N 1
ATOM 741 C CA . ILE A 1 93 ? -2.068 -5.002 -3.541 1.00 81.31 93 ILE A CA 1
ATOM 742 C C . ILE A 1 93 ? -1.655 -6.099 -4.527 1.00 81.31 93 ILE A C 1
ATOM 744 O O . ILE A 1 93 ? -0.771 -5.866 -5.347 1.00 81.31 93 ILE A O 1
ATOM 748 N N . SER A 1 94 ? -2.365 -7.231 -4.549 1.00 90.12 94 SER A N 1
ATOM 749 C CA . SER A 1 94 ? -2.061 -8.331 -5.473 1.00 90.12 94 SER A CA 1
ATOM 750 C C . SER A 1 94 ? -2.178 -7.931 -6.952 1.00 90.12 94 SER A C 1
ATOM 752 O O . SER A 1 94 ? -1.387 -8.377 -7.783 1.00 90.12 94 SER A O 1
ATOM 754 N N . GLU A 1 95 ? -3.139 -7.071 -7.308 1.00 93.94 95 GLU A N 1
ATOM 755 C CA . GLU A 1 95 ? -3.266 -6.534 -8.671 1.00 93.94 95 GLU A CA 1
ATOM 756 C C . GLU A 1 95 ? -2.045 -5.686 -9.069 1.00 93.94 95 GLU A C 1
ATOM 758 O O . GLU A 1 95 ? -1.526 -5.821 -10.184 1.00 93.94 95 GLU A O 1
ATOM 763 N N . LEU A 1 96 ? -1.582 -4.818 -8.163 1.00 84.75 96 LEU A N 1
ATOM 764 C CA . LEU A 1 96 ? -0.424 -3.954 -8.387 1.00 84.75 96 LEU A CA 1
ATOM 765 C C . LEU A 1 96 ? 0.867 -4.768 -8.510 1.00 84.75 96 LEU A C 1
ATOM 767 O O . LEU A 1 96 ? 1.600 -4.568 -9.476 1.00 84.75 96 LEU A O 1
ATOM 771 N N . GLU A 1 97 ? 1.088 -5.735 -7.619 1.00 85.44 97 GLU A N 1
ATOM 772 C CA . GLU A 1 97 ? 2.236 -6.652 -7.674 1.00 85.44 97 GLU A CA 1
ATOM 773 C C . GLU A 1 97 ? 2.268 -7.430 -8.999 1.00 85.44 97 GLU A C 1
ATOM 775 O O . GLU A 1 97 ? 3.304 -7.526 -9.660 1.00 85.44 97 GLU A O 1
ATOM 780 N N . GLN A 1 98 ? 1.114 -7.932 -9.458 1.00 91.31 98 GLN A N 1
ATOM 781 C CA . GLN A 1 98 ? 1.024 -8.625 -10.744 1.00 91.31 98 GLN A CA 1
ATOM 782 C C . GLN A 1 98 ? 1.316 -7.685 -11.924 1.00 91.31 98 GLN A C 1
ATOM 784 O O . GLN A 1 98 ? 1.960 -8.078 -12.902 1.00 91.31 98 GLN A O 1
ATOM 789 N N . ARG A 1 99 ? 0.816 -6.444 -11.877 1.00 91.81 99 ARG A N 1
ATOM 790 C CA . ARG A 1 99 ? 1.063 -5.439 -12.919 1.00 91.81 99 ARG A CA 1
ATOM 791 C C . ARG A 1 99 ? 2.541 -5.065 -12.994 1.00 91.81 99 ARG A C 1
ATOM 793 O O . ARG A 1 99 ? 3.072 -5.002 -14.100 1.00 91.81 99 ARG A O 1
ATOM 800 N N . GLU A 1 100 ? 3.189 -4.854 -11.856 1.00 86.88 100 GLU A N 1
ATOM 801 C CA . GLU A 1 100 ? 4.622 -4.574 -11.781 1.00 86.88 100 GLU A CA 1
ATOM 802 C C . GLU A 1 100 ? 5.444 -5.756 -12.305 1.00 86.88 100 GLU A C 1
ATOM 804 O O . GLU A 1 100 ? 6.296 -5.574 -13.176 1.00 86.88 100 GLU A O 1
ATOM 809 N N . GLY A 1 101 ? 5.116 -6.981 -11.881 1.00 82.88 101 GLY A N 1
ATOM 810 C CA . GLY A 1 101 ? 5.759 -8.193 -12.389 1.00 82.88 101 GLY A CA 1
ATOM 811 C C . GLY A 1 101 ? 5.674 -8.309 -13.915 1.00 82.88 101 GLY A C 1
ATOM 812 O O . GLY A 1 101 ? 6.673 -8.607 -14.571 1.00 82.88 101 GLY A O 1
ATOM 813 N N . ARG A 1 102 ? 4.511 -7.996 -14.507 1.00 90.44 102 ARG A N 1
ATOM 814 C CA . ARG A 1 102 ? 4.343 -7.944 -15.972 1.00 90.44 102 ARG A CA 1
ATOM 815 C C . ARG A 1 102 ? 5.222 -6.877 -16.624 1.00 90.44 102 ARG A C 1
ATOM 817 O O . ARG A 1 102 ? 5.876 -7.181 -17.618 1.00 90.44 102 ARG A O 1
ATOM 824 N N . LEU A 1 103 ? 5.270 -5.670 -16.059 1.00 91.94 103 LEU A N 1
ATOM 825 C CA . LEU A 1 103 ? 6.072 -4.568 -16.595 1.00 91.94 103 LEU A CA 1
ATOM 826 C C . LEU A 1 103 ? 7.568 -4.911 -16.602 1.00 91.94 103 LEU A C 1
ATOM 828 O O . LEU A 1 103 ? 8.249 -4.688 -17.598 1.00 91.94 103 LEU A O 1
ATOM 832 N N . VAL A 1 104 ? 8.074 -5.517 -15.525 1.00 87.69 104 VAL A N 1
ATOM 833 C CA . VAL A 1 104 ? 9.480 -5.941 -15.432 1.00 87.69 104 VAL A CA 1
ATOM 834 C C . VAL A 1 104 ? 9.810 -7.003 -16.482 1.00 87.69 104 VAL A C 1
ATOM 836 O O . VAL A 1 104 ? 10.869 -6.941 -17.110 1.00 87.69 104 VAL A O 1
ATOM 839 N N . ILE A 1 105 ? 8.917 -7.975 -16.694 1.00 92.44 105 ILE A N 1
ATOM 840 C CA . ILE A 1 105 ? 9.089 -9.000 -17.733 1.00 92.44 105 ILE A CA 1
ATOM 841 C C . ILE A 1 105 ? 9.113 -8.353 -19.122 1.00 92.44 105 ILE A C 1
ATOM 843 O O . ILE A 1 105 ? 9.966 -8.693 -19.943 1.00 92.44 105 ILE A O 1
ATOM 847 N N . GLU A 1 106 ? 8.216 -7.404 -19.379 1.00 92.31 106 GLU A N 1
ATOM 848 C CA . GLU A 1 106 ? 8.130 -6.706 -20.659 1.00 92.31 106 GLU A CA 1
ATOM 849 C C . GLU A 1 106 ? 9.375 -5.859 -20.942 1.00 92.31 106 GLU A C 1
ATOM 851 O O . GLU A 1 106 ? 9.971 -6.009 -22.008 1.00 92.31 106 GLU A O 1
ATOM 856 N N . MET A 1 107 ? 9.844 -5.077 -19.966 1.00 89.38 107 MET A N 1
ATOM 857 C CA . MET A 1 107 ? 11.082 -4.299 -20.084 1.00 89.38 107 MET A CA 1
ATOM 858 C C . MET A 1 107 ? 12.307 -5.190 -20.319 1.00 89.38 107 MET A C 1
ATOM 860 O O . MET A 1 107 ? 13.153 -4.882 -21.159 1.00 89.38 107 MET A O 1
ATOM 864 N N . ARG A 1 108 ? 12.413 -6.326 -19.613 1.00 86.75 108 ARG A N 1
ATOM 865 C CA . ARG A 1 108 ? 13.503 -7.295 -19.836 1.00 86.75 108 ARG A CA 1
ATOM 866 C C . ARG A 1 108 ? 13.454 -7.878 -21.244 1.00 86.75 108 ARG A C 1
ATOM 868 O O . ARG A 1 108 ? 14.496 -8.018 -21.878 1.00 86.75 108 ARG A O 1
ATOM 875 N N . ARG A 1 109 ? 12.257 -8.208 -21.735 1.00 95.31 109 ARG A N 1
ATOM 876 C CA . ARG A 1 109 ? 12.054 -8.705 -23.099 1.00 95.31 109 ARG A CA 1
ATOM 877 C C . ARG A 1 109 ? 12.470 -7.661 -24.133 1.00 95.31 109 ARG A C 1
ATOM 879 O O . ARG A 1 109 ? 13.188 -8.002 -25.062 1.00 95.31 109 ARG A O 1
ATOM 886 N N . GLU A 1 110 ? 12.063 -6.408 -23.960 1.00 94.75 110 GLU A N 1
ATOM 887 C CA . GLU A 1 110 ? 12.420 -5.310 -24.864 1.00 94.75 110 GLU A CA 1
ATOM 888 C C . GLU A 1 110 ? 13.933 -5.061 -24.896 1.00 94.75 110 GLU A C 1
ATOM 890 O O . GLU A 1 110 ? 14.528 -4.983 -25.970 1.00 94.75 110 GLU A O 1
ATOM 895 N N . MET A 1 111 ? 14.580 -5.021 -23.729 1.00 92.25 111 MET A N 1
ATOM 896 C CA . MET A 1 111 ? 16.034 -4.888 -23.633 1.00 92.25 111 MET A CA 1
ATOM 897 C C . MET A 1 111 ? 16.752 -6.042 -24.341 1.00 92.25 111 MET A C 1
ATOM 899 O O . MET A 1 111 ? 17.675 -5.802 -25.118 1.00 92.25 111 MET A O 1
ATOM 903 N N . ASN A 1 112 ? 16.316 -7.284 -24.112 1.00 89.25 112 ASN A N 1
ATOM 904 C CA . ASN A 1 112 ? 16.893 -8.453 -24.773 1.00 89.25 112 ASN A CA 1
ATOM 905 C C . ASN A 1 112 ? 16.703 -8.394 -26.293 1.00 89.25 112 ASN A C 1
ATOM 907 O O . ASN A 1 112 ? 17.654 -8.648 -27.024 1.00 89.25 112 ASN A O 1
ATOM 911 N N . ASN A 1 113 ? 15.522 -7.991 -26.772 1.00 94.00 113 ASN A N 1
ATOM 912 C CA . ASN A 1 113 ? 15.274 -7.801 -28.202 1.00 94.00 113 ASN A CA 1
ATOM 913 C C . ASN A 1 113 ? 16.237 -6.769 -28.800 1.00 94.00 113 ASN A C 1
ATOM 915 O O . ASN A 1 113 ? 16.844 -7.023 -29.837 1.00 94.00 113 ASN A O 1
ATOM 919 N N . ARG A 1 114 ? 16.447 -5.639 -28.114 1.00 94.88 114 ARG A N 1
ATOM 920 C CA . ARG A 1 114 ? 17.371 -4.589 -28.562 1.00 94.88 114 ARG A CA 1
ATOM 921 C C . ARG A 1 114 ? 18.824 -5.065 -28.605 1.00 94.88 114 ARG A C 1
ATOM 923 O O . ARG A 1 114 ? 19.563 -4.683 -29.511 1.00 94.88 114 ARG A O 1
ATOM 930 N N . ILE A 1 115 ? 19.235 -5.903 -27.651 1.00 88.25 115 ILE A N 1
ATOM 931 C CA . ILE A 1 115 ? 20.551 -6.557 -27.671 1.00 88.25 115 ILE A CA 1
ATOM 932 C C . ILE A 1 115 ? 20.655 -7.474 -28.892 1.00 88.25 115 ILE A C 1
ATOM 934 O O . ILE A 1 115 ? 21.606 -7.341 -29.657 1.00 88.25 115 ILE A O 1
ATOM 938 N N . SER A 1 116 ? 19.662 -8.336 -29.127 1.00 94.31 116 SER A N 1
ATOM 939 C CA . SER A 1 116 ? 19.656 -9.252 -30.273 1.00 94.31 116 SER A CA 1
ATOM 940 C C . SER A 1 116 ? 19.684 -8.523 -31.621 1.00 94.31 116 SER A C 1
ATOM 942 O O . SER A 1 116 ? 20.404 -8.938 -32.527 1.00 94.31 116 SER A O 1
ATOM 944 N N . GLU A 1 117 ? 18.957 -7.414 -31.763 1.00 93.12 117 GLU A N 1
ATOM 945 C CA . GLU A 1 117 ? 18.994 -6.577 -32.970 1.00 93.12 117 GLU A CA 1
ATOM 946 C C . GLU A 1 117 ? 20.378 -5.956 -33.195 1.00 93.12 117 GLU A C 1
ATOM 948 O O . GLU A 1 117 ? 20.915 -5.994 -34.305 1.00 93.12 117 GLU A O 1
ATOM 953 N N . MET A 1 118 ? 20.990 -5.423 -32.134 1.00 96.31 118 MET A N 1
ATOM 954 C CA . MET A 1 118 ? 22.333 -4.848 -32.199 1.00 96.31 118 MET A CA 1
ATOM 955 C C . MET A 1 118 ? 23.388 -5.908 -32.541 1.00 96.31 118 MET A C 1
ATOM 957 O O . MET A 1 118 ? 24.274 -5.651 -33.356 1.00 96.31 118 MET A O 1
ATOM 961 N N . GLU A 1 119 ? 23.293 -7.103 -31.956 1.00 93.19 119 GLU A N 1
ATOM 962 C CA . GLU A 1 119 ? 24.163 -8.241 -32.267 1.00 93.19 119 GLU A CA 1
ATOM 963 C C . GLU A 1 119 ? 24.012 -8.691 -33.725 1.00 93.19 119 GLU A C 1
ATOM 965 O O . GLU A 1 119 ? 25.015 -8.953 -34.395 1.00 93.19 119 GLU A O 1
ATOM 970 N N . ALA A 1 120 ? 22.783 -8.718 -34.247 1.00 95.25 120 ALA A N 1
ATOM 971 C CA . ALA A 1 120 ? 22.517 -9.055 -35.641 1.00 95.25 120 ALA A CA 1
ATOM 972 C C . ALA A 1 120 ? 23.133 -8.032 -36.610 1.00 95.25 120 ALA A C 1
ATOM 974 O O . ALA A 1 120 ? 23.802 -8.423 -37.571 1.00 95.25 120 ALA A O 1
ATOM 975 N N . GLU A 1 121 ? 22.980 -6.728 -36.356 1.00 97.19 121 GLU A N 1
ATOM 976 C CA . GLU A 1 121 ? 23.577 -5.696 -37.216 1.00 97.19 121 GLU A CA 1
ATOM 977 C C . GLU A 1 121 ? 25.111 -5.690 -37.110 1.00 97.19 121 GLU A C 1
ATOM 979 O O . GLU A 1 121 ? 25.805 -5.595 -38.124 1.00 97.19 121 GLU A O 1
ATOM 984 N N . MET A 1 122 ? 25.662 -5.895 -35.910 1.00 96.50 122 MET A N 1
ATOM 985 C CA . MET A 1 122 ? 27.098 -6.114 -35.696 1.00 96.50 122 MET A CA 1
ATOM 986 C C . MET A 1 122 ? 27.625 -7.292 -36.528 1.00 96.50 122 MET A C 1
ATOM 988 O O . MET A 1 122 ? 28.660 -7.184 -37.191 1.00 96.50 122 MET A O 1
ATOM 992 N N . GLN A 1 123 ? 26.915 -8.422 -36.526 1.00 96.56 123 GLN A N 1
ATOM 993 C CA . GLN A 1 123 ? 27.305 -9.605 -37.290 1.00 96.56 123 GLN A CA 1
ATOM 994 C C . GLN A 1 123 ? 27.201 -9.369 -38.801 1.00 96.56 123 GLN A C 1
ATOM 996 O O . GLN A 1 123 ? 28.058 -9.822 -39.568 1.00 96.56 123 GLN A O 1
ATOM 1001 N N . LYS A 1 124 ? 26.202 -8.598 -39.236 1.00 98.25 124 LYS A N 1
ATOM 1002 C CA . LYS A 1 124 ? 26.047 -8.174 -40.629 1.00 98.25 124 LYS A CA 1
ATOM 1003 C C . LYS A 1 124 ? 27.202 -7.286 -41.084 1.00 98.25 124 LYS A C 1
ATOM 1005 O O . LYS A 1 124 ? 27.743 -7.505 -42.165 1.00 98.25 124 LYS A O 1
ATOM 1010 N N . GLN A 1 125 ? 27.624 -6.322 -40.263 1.00 97.94 125 GLN A N 1
ATOM 1011 C CA . GLN A 1 125 ? 28.795 -5.487 -40.551 1.00 97.94 125 GLN A CA 1
ATOM 1012 C C . GLN A 1 125 ? 30.074 -6.319 -40.649 1.00 97.94 125 GLN A C 1
ATOM 1014 O O . GLN A 1 125 ? 30.824 -6.163 -41.608 1.00 97.94 125 GLN A O 1
ATOM 1019 N N . ARG A 1 126 ? 30.298 -7.249 -39.710 1.00 97.19 126 ARG A N 1
ATOM 1020 C CA . ARG A 1 126 ? 31.443 -8.174 -39.763 1.00 97.19 126 ARG A CA 1
ATOM 1021 C C . ARG A 1 126 ? 31.457 -8.990 -41.053 1.00 97.19 126 ARG A C 1
ATOM 1023 O O . ARG A 1 126 ? 32.503 -9.085 -41.683 1.00 97.19 126 ARG A O 1
ATOM 1030 N N . SER A 1 127 ? 30.303 -9.521 -41.456 1.00 97.50 127 SER A N 1
ATOM 1031 C CA . SER A 1 127 ? 30.165 -10.308 -42.690 1.00 97.50 127 SER A CA 1
ATOM 1032 C C . SER A 1 127 ? 30.505 -9.470 -43.927 1.00 97.50 127 SER A C 1
ATOM 1034 O O . SER A 1 127 ? 31.358 -9.868 -44.709 1.00 97.50 127 SER A O 1
ATOM 1036 N N . ARG A 1 128 ? 29.961 -8.247 -44.035 1.00 97.62 128 ARG A N 1
ATOM 1037 C CA . ARG A 1 128 ? 30.305 -7.309 -45.122 1.00 97.62 128 ARG A CA 1
ATOM 1038 C C . ARG A 1 128 ? 31.803 -6.998 -45.175 1.00 97.62 128 ARG A C 1
ATOM 1040 O O . ARG A 1 128 ? 32.376 -6.944 -46.256 1.00 97.62 128 ARG A O 1
ATOM 1047 N N . THR A 1 129 ? 32.446 -6.786 -44.025 1.00 97.62 129 THR A N 1
ATOM 1048 C CA . THR A 1 129 ? 33.895 -6.532 -43.968 1.00 97.62 129 THR A CA 1
ATOM 1049 C C . THR A 1 129 ? 34.692 -7.738 -44.457 1.00 97.62 129 THR A C 1
ATOM 1051 O O . THR A 1 129 ? 35.651 -7.562 -45.204 1.00 97.62 129 THR A O 1
ATOM 1054 N N . ILE A 1 130 ? 34.291 -8.953 -44.071 1.00 97.94 130 ILE A N 1
ATOM 1055 C CA . ILE A 1 130 ? 34.905 -10.195 -44.561 1.00 97.94 130 ILE A CA 1
ATOM 1056 C C . ILE A 1 130 ? 34.757 -10.297 -46.086 1.00 97.94 130 ILE A C 1
ATOM 1058 O O . ILE A 1 130 ? 35.747 -10.565 -46.763 1.00 97.94 130 ILE A O 1
ATOM 1062 N N . ASP A 1 131 ? 33.573 -10.009 -46.632 1.00 97.81 131 ASP A N 1
ATOM 1063 C CA . ASP A 1 131 ? 33.316 -10.057 -48.078 1.00 97.81 131 ASP A CA 1
ATOM 1064 C C . ASP A 1 131 ? 34.192 -9.064 -48.858 1.00 97.81 131 ASP A C 1
ATOM 1066 O O . ASP A 1 131 ? 34.789 -9.425 -49.874 1.00 97.8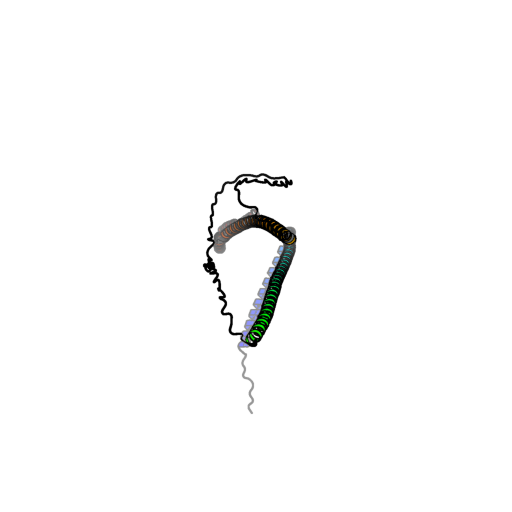1 131 ASP A O 1
ATOM 1070 N N . VAL A 1 132 ? 34.330 -7.829 -48.358 1.00 98.06 132 VAL A N 1
ATOM 1071 C CA . VAL A 1 132 ? 35.199 -6.802 -48.962 1.00 98.06 132 VAL A CA 1
ATOM 1072 C C . VAL A 1 132 ? 36.663 -7.237 -48.939 1.00 98.06 132 VAL A C 1
ATOM 1074 O O . VAL A 1 132 ? 37.371 -7.068 -49.931 1.00 98.06 132 VAL A O 1
ATOM 1077 N N . VAL A 1 133 ? 37.137 -7.813 -47.830 1.00 97.88 133 VAL A N 1
ATOM 1078 C CA . VAL A 1 133 ? 38.512 -8.330 -47.742 1.00 97.88 133 VAL A CA 1
ATOM 1079 C C . VAL A 1 133 ? 38.724 -9.462 -48.748 1.00 97.88 133 VAL A C 1
ATOM 1081 O O . VAL A 1 133 ? 39.699 -9.425 -49.495 1.00 97.88 133 VAL A O 1
ATOM 1084 N N . ALA A 1 134 ? 37.788 -10.408 -48.846 1.00 97.88 134 ALA A N 1
ATOM 1085 C CA . ALA A 1 134 ? 37.865 -11.512 -49.802 1.00 97.88 134 ALA A CA 1
ATOM 1086 C C . ALA A 1 134 ? 37.820 -11.039 -51.270 1.00 97.88 134 ALA A C 1
ATOM 1088 O O . ALA A 1 134 ? 38.455 -11.627 -52.147 1.00 97.88 134 ALA A O 1
ATOM 1089 N N . GLU A 1 135 ? 37.076 -9.974 -51.579 1.00 97.44 135 GLU A N 1
ATOM 1090 C CA . GLU A 1 135 ? 37.104 -9.332 -52.898 1.00 97.44 135 GLU A CA 1
ATOM 1091 C C . GLU A 1 135 ? 38.464 -8.689 -53.190 1.00 97.44 135 GLU A C 1
ATOM 1093 O O . GLU A 1 135 ? 39.031 -8.916 -54.260 1.00 97.44 135 GLU A O 1
ATOM 1098 N N . LYS A 1 136 ? 39.040 -7.972 -52.218 1.00 97.88 136 LYS A N 1
ATOM 1099 C CA . LYS A 1 136 ? 40.371 -7.366 -52.361 1.00 97.88 136 LYS A CA 1
ATOM 1100 C C . LYS A 1 136 ? 41.471 -8.409 -52.524 1.00 97.88 136 LYS A C 1
ATOM 1102 O O . LYS A 1 136 ? 42.381 -8.199 -53.321 1.00 97.88 136 LYS A O 1
ATOM 1107 N N . GLU A 1 137 ? 41.381 -9.542 -51.835 1.00 97.75 137 GLU A N 1
ATOM 1108 C CA . GLU A 1 137 ? 42.302 -10.666 -52.029 1.00 97.75 137 GLU A CA 1
ATOM 1109 C C . GLU A 1 137 ? 42.209 -11.244 -53.449 1.00 97.75 137 GLU A C 1
ATOM 1111 O O . GLU A 1 137 ? 43.243 -11.488 -54.071 1.00 97.75 137 GLU A O 1
ATOM 1116 N N . ARG A 1 138 ? 40.996 -11.381 -54.007 1.00 98.06 138 ARG A N 1
ATOM 1117 C CA . ARG A 1 138 ? 40.793 -11.822 -55.400 1.00 98.06 138 ARG A CA 1
ATOM 1118 C C . ARG A 1 138 ? 41.363 -10.836 -56.421 1.00 98.06 138 ARG A C 1
ATOM 1120 O O . ARG A 1 138 ? 42.046 -11.263 -57.350 1.00 98.06 138 ARG A O 1
ATOM 1127 N N . GLU A 1 139 ? 41.113 -9.536 -56.256 1.00 97.06 139 GLU A N 1
ATOM 1128 C CA . GLU A 1 139 ? 41.689 -8.490 -57.120 1.00 97.06 139 GLU A CA 1
ATOM 1129 C C . GLU A 1 139 ? 43.225 -8.504 -57.075 1.00 97.06 139 GLU A C 1
ATOM 1131 O O . GLU A 1 139 ? 43.892 -8.399 -58.107 1.00 97.06 139 GLU A O 1
ATOM 1136 N N . LEU A 1 140 ? 43.793 -8.660 -55.876 1.00 97.38 140 LEU A N 1
ATOM 1137 C CA . LEU A 1 140 ? 45.236 -8.696 -55.661 1.00 97.38 140 LEU A CA 1
ATOM 1138 C C . LEU A 1 140 ? 45.858 -9.931 -56.325 1.00 97.38 140 LEU A C 1
ATOM 1140 O O . LEU A 1 140 ? 46.888 -9.817 -56.992 1.00 97.38 140 LEU A O 1
ATOM 1144 N N . GLU A 1 141 ? 45.222 -11.094 -56.204 1.00 97.19 141 GLU A N 1
ATOM 1145 C CA . GLU A 1 141 ? 45.670 -12.321 -56.863 1.00 97.19 141 GLU A CA 1
ATOM 1146 C C . GLU A 1 141 ? 45.584 -12.218 -58.396 1.00 97.19 141 GLU A C 1
ATOM 1148 O O . GLU A 1 141 ? 46.521 -12.607 -59.097 1.00 97.19 141 GLU A O 1
ATOM 1153 N N . ALA A 1 142 ? 44.529 -11.595 -58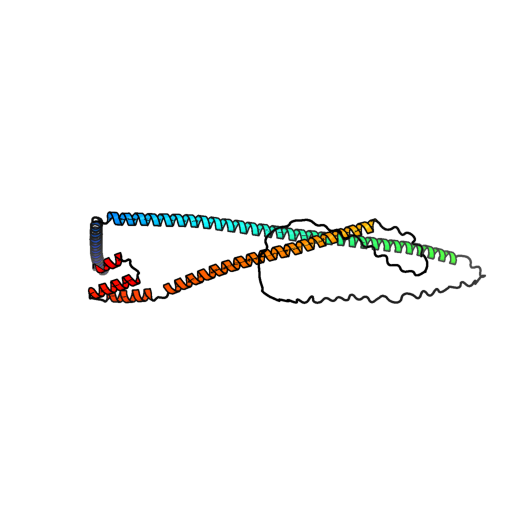.933 1.00 96.94 142 ALA A N 1
ATOM 1154 C CA . ALA A 1 142 ? 44.422 -11.313 -60.364 1.00 96.94 142 ALA A CA 1
ATOM 1155 C C . ALA A 1 142 ? 45.556 -10.391 -60.854 1.00 96.94 142 ALA A C 1
ATOM 1157 O O . ALA A 1 142 ? 46.207 -10.683 -61.860 1.00 96.94 142 ALA A O 1
ATOM 1158 N N . ALA A 1 143 ? 45.861 -9.318 -60.115 1.00 96.62 143 ALA A N 1
ATOM 1159 C CA . ALA A 1 143 ? 46.972 -8.422 -60.437 1.00 96.62 143 ALA A CA 1
ATOM 1160 C C . ALA A 1 143 ? 48.334 -9.138 -60.385 1.00 96.62 143 ALA A C 1
ATOM 1162 O O . ALA A 1 143 ? 49.185 -8.922 -61.253 1.00 96.62 143 ALA A O 1
ATOM 1163 N N . ARG A 1 144 ? 48.541 -10.030 -59.405 1.00 96.25 144 ARG A N 1
ATOM 1164 C CA . ARG A 1 144 ? 49.738 -10.885 -59.333 1.00 96.25 144 ARG A CA 1
ATOM 1165 C C . ARG A 1 144 ? 49.848 -11.802 -60.546 1.00 96.25 144 ARG A C 1
ATOM 1167 O O . ARG A 1 144 ? 50.927 -11.882 -61.126 1.00 96.25 144 ARG A O 1
ATOM 1174 N N . SER A 1 145 ? 48.756 -12.449 -60.950 1.00 95.94 145 SER A N 1
ATOM 1175 C CA . SER A 1 145 ? 48.724 -13.330 -62.124 1.00 95.94 145 SER A CA 1
ATOM 1176 C C . SER A 1 145 ? 49.115 -12.588 -63.411 1.00 95.94 145 SER A C 1
ATOM 1178 O O . SER A 1 145 ? 49.951 -13.069 -64.182 1.00 95.94 145 SER A O 1
ATOM 1180 N N . ILE A 1 146 ? 48.609 -11.363 -63.596 1.00 95.25 146 ILE A N 1
ATOM 1181 C CA . ILE A 1 146 ? 48.974 -10.493 -64.724 1.00 95.25 146 ILE A CA 1
ATOM 1182 C C . ILE A 1 146 ? 50.470 -10.146 -64.687 1.00 95.25 146 ILE A C 1
ATOM 1184 O O . ILE A 1 146 ? 51.167 -10.312 -65.686 1.00 95.25 146 ILE A O 1
ATOM 1188 N N . LEU A 1 147 ? 50.993 -9.712 -63.535 1.00 93.00 147 LEU A N 1
ATOM 1189 C CA . LEU A 1 147 ? 52.415 -9.372 -63.383 1.00 93.00 147 LEU A CA 1
ATOM 1190 C C . LEU A 1 147 ? 53.344 -10.566 -63.640 1.00 93.00 147 LEU A C 1
ATOM 1192 O O . LEU A 1 147 ? 54.400 -10.405 -64.254 1.00 93.00 147 LEU A O 1
ATOM 1196 N N . VAL A 1 148 ? 52.965 -11.761 -63.181 1.00 93.56 148 VAL A N 1
ATOM 1197 C CA . VAL A 1 148 ? 53.710 -13.000 -63.448 1.00 93.56 148 VAL A CA 1
ATOM 1198 C C . VAL A 1 148 ? 53.715 -13.311 -64.946 1.00 93.56 148 VAL A C 1
ATOM 1200 O O . VAL A 1 148 ? 54.779 -13.615 -65.488 1.00 93.56 148 VAL A O 1
ATOM 1203 N N . SER A 1 149 ? 52.573 -13.157 -65.622 1.00 89.75 149 SER A N 1
ATOM 1204 C CA . SER A 1 149 ? 52.451 -13.357 -67.073 1.00 89.75 149 SER A CA 1
ATOM 1205 C C . SER A 1 149 ? 53.369 -12.401 -67.848 1.00 89.75 149 SER A C 1
ATOM 1207 O O . SER A 1 149 ? 54.216 -12.863 -68.614 1.00 89.75 149 SER A O 1
ATOM 1209 N N . PHE A 1 150 ? 53.334 -11.096 -67.545 1.00 88.56 150 PHE A N 1
ATOM 1210 C CA . PHE A 1 150 ? 54.239 -10.101 -68.146 1.00 88.56 150 PHE A CA 1
ATOM 1211 C C . PHE A 1 150 ? 55.722 -10.432 -67.934 1.00 88.56 150 PHE A C 1
ATOM 1213 O O . PHE A 1 150 ? 56.538 -10.296 -68.846 1.00 88.56 150 PHE A O 1
ATOM 1220 N N . ARG A 1 151 ? 56.096 -10.884 -66.730 1.00 87.50 151 ARG A N 1
ATOM 1221 C CA . ARG A 1 151 ? 57.482 -11.267 -66.430 1.00 87.50 151 ARG A CA 1
ATOM 1222 C C . ARG A 1 151 ? 57.920 -12.494 -67.231 1.00 87.50 151 ARG A C 1
ATOM 1224 O O . ARG A 1 151 ? 59.072 -12.556 -67.656 1.00 87.50 151 ARG A O 1
ATOM 1231 N N . SER A 1 152 ? 57.026 -13.461 -67.426 1.00 82.12 152 SER A N 1
ATOM 1232 C CA . SER A 1 152 ? 57.313 -14.657 -68.222 1.00 82.12 152 SER A CA 1
ATOM 1233 C C . SER A 1 152 ? 57.462 -14.353 -69.719 1.00 82.12 152 SER A C 1
ATOM 1235 O O . SER A 1 152 ? 58.341 -14.920 -70.361 1.00 82.12 152 SER A O 1
ATOM 1237 N N . GLU A 1 153 ? 56.698 -13.398 -70.261 1.00 77.56 153 GLU A N 1
ATOM 1238 C CA . GLU A 1 153 ? 56.846 -12.928 -71.646 1.00 77.56 153 GLU A CA 1
ATOM 1239 C C . GLU A 1 153 ? 58.156 -12.156 -71.859 1.00 77.56 153 GLU A C 1
ATOM 1241 O O . GLU A 1 153 ? 58.859 -12.393 -72.840 1.00 77.56 153 GLU A O 1
ATOM 1246 N N . GLN A 1 154 ? 58.546 -11.295 -70.911 1.00 69.75 154 GLN A N 1
ATOM 1247 C CA . GLN A 1 154 ? 59.792 -10.523 -70.999 1.00 69.75 154 GLN A CA 1
ATOM 1248 C C . GLN A 1 154 ? 61.051 -11.413 -70.963 1.00 69.75 154 GLN A C 1
ATOM 1250 O O . GLN A 1 154 ? 62.051 -11.088 -71.596 1.00 69.75 154 GLN A O 1
ATOM 1255 N N . MET A 1 155 ? 61.001 -12.548 -70.258 1.00 62.34 155 MET A N 1
ATOM 1256 C CA . MET A 1 155 ? 62.102 -13.523 -70.190 1.00 62.34 155 MET A CA 1
ATOM 1257 C C . MET A 1 155 ? 62.172 -14.467 -71.405 1.00 62.34 155 MET A C 1
ATOM 1259 O O . MET A 1 155 ? 63.167 -15.172 -71.552 1.00 62.34 155 MET A O 1
ATOM 1263 N N . ASN A 1 156 ? 61.150 -14.478 -72.269 1.00 59.03 156 ASN A N 1
ATOM 1264 C CA . ASN A 1 156 ? 61.093 -15.289 -73.492 1.00 59.03 156 ASN A CA 1
ATOM 1265 C C . ASN A 1 156 ? 61.373 -14.481 -74.777 1.00 59.03 156 ASN A C 1
ATOM 1267 O O . ASN A 1 156 ? 61.349 -15.044 -75.872 1.00 59.03 156 ASN A O 1
ATOM 1271 N N . ALA A 1 157 ? 61.656 -13.178 -74.673 1.00 54.38 157 ALA A N 1
ATOM 1272 C CA . ALA A 1 157 ? 62.124 -12.374 -75.800 1.00 54.38 157 ALA A CA 1
ATOM 1273 C C . ALA A 1 157 ? 63.613 -12.677 -76.100 1.00 54.38 157 ALA A C 1
ATOM 1275 O O . ALA A 1 157 ? 64.402 -12.780 -75.156 1.00 54.38 157 ALA A O 1
ATOM 1276 N N . PRO A 1 158 ? 64.039 -12.809 -77.375 1.00 49.19 158 PRO A N 1
ATOM 1277 C CA . PRO A 1 158 ? 65.441 -13.044 -77.716 1.00 49.19 158 PRO A CA 1
ATOM 1278 C C . PRO A 1 158 ? 66.303 -11.900 -77.177 1.00 49.19 158 PRO A C 1
ATOM 1280 O O . PRO A 1 158 ? 66.072 -10.736 -77.500 1.00 49.19 158 PRO A O 1
ATOM 1283 N N . ALA A 1 159 ? 67.281 -12.228 -76.338 1.00 48.25 159 ALA A N 1
ATOM 1284 C CA . ALA A 1 159 ? 68.204 -11.253 -75.782 1.00 48.25 159 ALA A CA 1
ATOM 1285 C C . ALA A 1 159 ? 69.063 -10.634 -76.900 1.00 48.25 159 ALA A C 1
ATOM 1287 O O . ALA A 1 159 ? 69.954 -11.294 -77.430 1.00 48.25 159 ALA A O 1
ATOM 1288 N N . ASP A 1 160 ? 68.816 -9.366 -77.236 1.00 52.38 160 ASP A N 1
ATOM 1289 C CA . ASP A 1 160 ? 69.776 -8.526 -77.957 1.00 52.38 160 ASP A CA 1
ATOM 1290 C C . ASP A 1 160 ? 70.783 -7.958 -76.933 1.00 52.38 160 ASP A C 1
ATOM 1292 O O . ASP A 1 160 ? 70.388 -7.215 -76.024 1.00 52.38 160 ASP A O 1
ATOM 1296 N N . PRO A 1 161 ? 72.080 -8.320 -77.001 1.00 52.31 161 PRO A N 1
ATOM 1297 C CA . PRO A 1 161 ? 73.077 -7.931 -76.017 1.00 52.31 161 PRO A CA 1
ATOM 1298 C C . PRO A 1 161 ? 73.625 -6.536 -76.331 1.00 52.31 161 PRO A C 1
ATOM 1300 O O . PRO A 1 161 ? 74.823 -6.363 -76.529 1.00 52.31 161 PRO A O 1
ATOM 1303 N N . SER A 1 162 ? 72.775 -5.513 -76.395 1.00 54.66 162 SER A N 1
ATOM 1304 C CA . SER A 1 162 ? 73.266 -4.150 -76.601 1.00 54.66 162 SER A CA 1
ATOM 1305 C C . SER A 1 162 ? 72.292 -3.069 -76.138 1.00 54.66 162 SER A C 1
ATOM 1307 O O . SER A 1 162 ? 71.815 -2.274 -76.932 1.00 54.66 162 SER A O 1
ATOM 1309 N N . GLN A 1 163 ? 72.040 -2.991 -74.824 1.00 52.59 163 GLN A N 1
ATOM 1310 C CA . GLN A 1 163 ? 71.929 -1.710 -74.103 1.00 52.59 163 GLN A CA 1
ATOM 1311 C C . GLN A 1 163 ? 71.756 -1.921 -72.592 1.00 52.59 163 GLN A C 1
ATOM 1313 O O . GLN A 1 163 ? 70.656 -2.001 -72.050 1.00 52.59 163 GLN A O 1
ATOM 1318 N N . ALA A 1 164 ? 72.885 -1.937 -71.881 1.00 50.75 164 ALA A N 1
ATOM 1319 C CA . ALA A 1 164 ? 72.935 -1.714 -70.440 1.00 50.75 164 ALA A CA 1
ATOM 1320 C C . ALA A 1 164 ? 72.693 -0.218 -70.146 1.00 50.75 164 ALA A C 1
ATOM 1322 O O . ALA A 1 164 ? 73.617 0.552 -69.877 1.00 50.75 164 ALA A O 1
ATOM 1323 N N . GLY A 1 165 ? 71.435 0.210 -70.263 1.00 48.72 165 GLY A N 1
ATOM 1324 C CA . GLY A 1 165 ? 70.966 1.550 -69.918 1.00 48.72 165 GLY A CA 1
ATOM 1325 C C . GLY A 1 165 ? 70.566 1.632 -68.445 1.00 48.72 165 GLY A C 1
ATOM 1326 O O . GLY A 1 165 ? 69.681 0.923 -67.980 1.00 48.72 165 GLY A O 1
ATOM 1327 N N . LYS A 1 166 ? 71.248 2.505 -67.707 1.00 59.56 166 LYS A N 1
ATOM 1328 C CA . LYS A 1 166 ? 71.101 2.782 -66.272 1.00 59.56 166 LYS A CA 1
ATOM 1329 C C . LYS A 1 166 ? 69.649 3.125 -65.898 1.00 59.56 166 LYS A C 1
ATOM 1331 O O . LYS A 1 166 ? 69.181 4.215 -66.211 1.00 59.56 166 LYS A O 1
ATOM 1336 N N . ILE A 1 167 ? 68.969 2.243 -65.162 1.00 46.94 167 ILE A N 1
ATOM 1337 C CA . ILE A 1 167 ? 67.707 2.570 -64.481 1.00 46.94 167 ILE A CA 1
ATOM 1338 C C . ILE A 1 167 ? 68.033 2.974 -63.044 1.00 46.94 167 ILE A C 1
ATOM 1340 O O . ILE A 1 167 ? 68.335 2.152 -62.178 1.00 46.94 167 ILE A O 1
ATOM 1344 N N . THR A 1 168 ? 67.999 4.278 -62.802 1.00 47.38 168 THR A N 1
ATOM 1345 C CA . THR A 1 168 ? 68.181 4.894 -61.490 1.00 47.38 168 THR A CA 1
ATOM 1346 C C . THR A 1 168 ? 66.924 4.653 -60.649 1.00 47.38 168 THR A C 1
ATOM 1348 O O . THR A 1 168 ? 65.922 5.348 -60.790 1.00 47.38 168 THR A O 1
ATOM 1351 N N . LEU A 1 169 ? 66.966 3.664 -59.754 1.00 47.09 169 LEU A N 1
ATOM 1352 C CA . LEU A 1 169 ? 65.969 3.480 -58.694 1.00 47.09 169 LEU A CA 1
ATOM 1353 C C . LEU A 1 169 ? 66.052 4.659 -57.710 1.00 47.09 169 LEU A C 1
ATOM 1355 O O . LEU A 1 169 ? 66.870 4.664 -56.786 1.00 47.09 169 LEU A O 1
ATOM 1359 N N . SER A 1 170 ? 65.201 5.672 -57.889 1.00 43.28 170 SER A N 1
ATOM 1360 C CA . SER A 1 170 ? 65.033 6.744 -56.907 1.00 43.28 170 SER A CA 1
ATOM 1361 C C . SER A 1 170 ? 64.329 6.195 -55.665 1.00 43.28 170 SER A C 1
ATOM 1363 O O . SER A 1 170 ? 63.104 6.093 -55.587 1.00 43.28 170 SER A O 1
ATOM 1365 N N . LYS A 1 171 ? 65.141 5.830 -54.678 1.00 48.12 171 LYS A N 1
ATOM 1366 C CA . LYS A 1 171 ? 64.755 5.426 -53.327 1.00 48.12 171 LYS A CA 1
ATOM 1367 C C . LYS A 1 171 ? 64.131 6.628 -52.600 1.00 48.12 171 LYS A C 1
ATOM 1369 O O . LYS A 1 171 ? 64.820 7.351 -51.885 1.00 48.12 171 LYS A O 1
ATOM 1374 N N . ARG A 1 172 ? 62.826 6.870 -52.782 1.00 43.22 172 ARG A N 1
ATOM 1375 C CA . ARG A 1 172 ? 62.062 7.798 -51.931 1.00 43.22 172 ARG A CA 1
ATOM 1376 C C . ARG A 1 172 ? 61.970 7.187 -50.530 1.00 43.22 172 ARG A C 1
ATOM 1378 O O . ARG A 1 172 ? 61.156 6.309 -50.265 1.00 43.22 172 ARG A O 1
ATOM 1385 N N . ARG A 1 173 ? 62.857 7.636 -49.638 1.00 45.66 173 ARG A N 1
ATOM 1386 C CA . ARG A 1 173 ? 62.720 7.471 -48.188 1.00 45.66 173 ARG A CA 1
ATOM 1387 C C . ARG A 1 173 ? 61.445 8.202 -47.752 1.00 45.66 173 ARG A C 1
ATOM 1389 O O . ARG A 1 173 ? 61.444 9.423 -47.673 1.00 45.66 173 ARG A O 1
ATOM 1396 N N . SER A 1 174 ? 60.378 7.452 -47.495 1.00 46.22 174 SER A N 1
ATOM 1397 C CA . SER A 1 174 ? 59.274 7.904 -46.651 1.00 46.22 174 SER A CA 1
ATOM 1398 C C . SER A 1 174 ? 59.691 7.664 -45.203 1.00 46.22 174 SER A C 1
ATOM 1400 O O . SER A 1 174 ? 59.884 6.522 -44.786 1.00 46.22 174 SER A O 1
ATOM 1402 N N . SER A 1 175 ? 59.923 8.742 -44.464 1.00 58.59 175 SER A N 1
ATOM 1403 C CA . SER A 1 175 ? 60.207 8.717 -43.034 1.00 58.59 175 SER A CA 1
ATOM 1404 C C . SER A 1 175 ? 59.145 9.533 -42.317 1.00 58.59 175 SER A C 1
ATOM 1406 O O . SER A 1 175 ? 59.410 10.658 -41.913 1.00 58.59 175 SER A O 1
ATOM 1408 N N . GLU A 1 176 ? 57.951 8.969 -42.158 1.00 49.88 176 GLU A N 1
ATOM 1409 C CA . GLU A 1 176 ? 56.969 9.510 -41.221 1.00 49.88 176 GLU A CA 1
ATOM 1410 C C . GLU A 1 176 ? 55.992 8.419 -40.768 1.00 49.88 176 GLU A C 1
ATOM 1412 O O . GLU A 1 176 ? 54.910 8.231 -41.310 1.00 49.88 176 GLU A O 1
ATOM 1417 N N . HIS A 1 177 ? 56.403 7.642 -39.765 1.00 42.16 177 HIS A N 1
ATOM 1418 C CA . HIS A 1 177 ? 55.457 6.908 -38.924 1.00 42.16 177 HIS A CA 1
ATOM 1419 C C . HIS A 1 177 ? 56.046 6.742 -37.521 1.00 42.16 177 HIS A C 1
ATOM 1421 O O . HIS A 1 177 ? 56.510 5.679 -37.106 1.00 42.16 177 HIS A O 1
ATOM 1427 N N . LYS A 1 178 ? 56.115 7.864 -36.799 1.00 48.19 178 LYS A N 1
ATOM 1428 C CA . LYS A 1 178 ? 56.543 7.908 -35.402 1.00 48.19 178 LYS A CA 1
ATOM 1429 C C . LYS A 1 178 ? 55.297 7.796 -34.519 1.00 48.19 178 LYS A C 1
ATOM 1431 O O . LYS A 1 178 ? 54.591 8.768 -34.311 1.00 48.19 178 LYS A O 1
ATOM 1436 N N . ARG A 1 179 ? 55.066 6.571 -34.040 1.00 49.97 179 ARG A N 1
ATOM 1437 C CA . ARG A 1 179 ? 54.444 6.190 -32.757 1.00 49.97 179 ARG A CA 1
ATOM 1438 C C . ARG A 1 179 ? 53.240 7.027 -32.285 1.00 49.97 179 ARG A C 1
ATOM 1440 O O . ARG A 1 179 ? 53.412 8.021 -31.591 1.00 49.97 179 ARG A O 1
ATOM 1447 N N . TYR A 1 180 ? 52.041 6.484 -32.482 1.00 42.97 180 TYR A N 1
ATOM 1448 C CA . TYR A 1 180 ? 50.921 6.654 -31.549 1.00 42.97 180 TYR A CA 1
ATOM 1449 C C . TYR A 1 180 ? 50.412 5.269 -31.131 1.00 42.97 180 TYR A C 1
ATOM 1451 O O . TYR A 1 180 ? 49.373 4.787 -31.563 1.00 42.97 180 TYR A O 1
ATOM 1459 N N . VAL A 1 181 ? 51.209 4.600 -30.299 1.00 51.84 181 VAL A N 1
ATOM 1460 C CA . VAL A 1 181 ? 50.786 3.436 -29.513 1.00 51.84 181 VAL A CA 1
ATOM 1461 C C . VAL A 1 181 ? 51.121 3.763 -28.066 1.00 51.84 181 VAL A C 1
ATOM 1463 O O . VAL A 1 181 ? 52.149 3.347 -27.553 1.00 51.84 181 VAL A O 1
ATOM 1466 N N . ASP A 1 182 ? 50.307 4.624 -27.462 1.00 43.78 182 ASP A N 1
ATOM 1467 C CA . ASP A 1 182 ? 50.058 4.622 -26.019 1.00 43.78 182 ASP A CA 1
ATOM 1468 C C . ASP A 1 182 ? 48.886 5.565 -25.727 1.00 43.78 182 ASP A C 1
ATOM 1470 O O . ASP A 1 182 ? 49.026 6.735 -25.378 1.00 43.78 182 ASP A O 1
ATOM 1474 N N . ARG A 1 183 ? 47.672 5.047 -25.899 1.00 41.25 183 ARG A N 1
ATOM 1475 C CA . ARG A 1 183 ? 46.525 5.543 -25.143 1.00 41.25 183 ARG A CA 1
ATOM 1476 C C . ARG A 1 183 ? 45.930 4.342 -24.432 1.00 41.25 183 ARG A C 1
ATOM 1478 O O . ARG A 1 183 ? 44.911 3.789 -24.830 1.00 41.25 183 ARG A O 1
ATOM 1485 N N . ARG A 1 184 ? 46.667 3.893 -23.408 1.00 42.97 184 ARG A N 1
ATOM 1486 C CA . ARG A 1 184 ? 46.161 2.958 -22.409 1.00 42.97 184 ARG A CA 1
ATOM 1487 C C . ARG A 1 184 ? 44.812 3.463 -21.921 1.00 42.97 184 ARG A C 1
ATOM 1489 O O . ARG A 1 184 ? 44.682 4.608 -21.488 1.00 42.97 184 ARG A O 1
ATOM 1496 N N . TYR A 1 185 ? 43.845 2.561 -21.958 1.00 46.12 185 TYR A N 1
ATOM 1497 C CA . TYR A 1 185 ? 42.679 2.588 -21.101 1.00 46.12 185 TYR A CA 1
ATOM 1498 C C . TYR A 1 185 ? 43.142 2.801 -19.657 1.00 46.12 185 TYR A C 1
ATOM 1500 O O . TYR A 1 185 ? 43.691 1.895 -19.032 1.00 46.12 185 TYR A O 1
ATOM 1508 N N . SER A 1 186 ? 42.937 4.008 -19.134 1.00 42.88 186 SER A N 1
ATOM 1509 C CA . SER A 1 186 ? 42.953 4.235 -17.696 1.00 42.88 186 SER A CA 1
ATOM 1510 C C . SER A 1 186 ? 41.558 3.897 -17.188 1.00 42.88 186 SER A C 1
ATOM 1512 O O . SER A 1 186 ? 40.656 4.731 -17.145 1.00 42.88 186 SER A O 1
ATOM 1514 N N . ALA A 1 187 ? 41.368 2.613 -16.897 1.00 51.56 187 ALA A N 1
ATOM 1515 C CA . ALA A 1 187 ? 40.281 2.145 -16.066 1.00 51.56 187 ALA A CA 1
ATOM 1516 C C . ALA A 1 187 ? 40.584 2.549 -14.614 1.00 51.56 187 ALA A C 1
ATOM 1518 O O . ALA A 1 187 ? 41.417 1.945 -13.944 1.00 51.56 187 ALA A O 1
ATOM 1519 N N . GLY A 1 188 ? 39.888 3.573 -14.137 1.00 37.31 188 GLY A N 1
ATOM 1520 C CA . GLY A 1 188 ? 39.682 3.879 -12.723 1.00 37.31 188 GLY A CA 1
ATOM 1521 C C . GLY A 1 188 ? 38.305 4.535 -12.648 1.00 37.31 188 GLY A C 1
ATOM 1522 O O . GLY A 1 188 ? 38.148 5.650 -13.116 1.00 37.31 188 GLY A O 1
ATOM 1523 N N . SER A 1 189 ? 37.216 3.886 -12.233 1.00 47.78 189 SER A N 1
ATOM 1524 C CA . SER A 1 189 ? 37.055 3.010 -11.072 1.00 47.78 189 SER A CA 1
ATOM 1525 C C . SER A 1 189 ? 37.756 3.587 -9.850 1.00 47.78 189 SER A C 1
ATOM 1527 O O . SER A 1 189 ? 38.869 3.183 -9.521 1.00 47.78 189 SER A O 1
ATOM 1529 N N . ARG A 1 190 ? 37.097 4.547 -9.186 1.00 43.53 190 ARG A N 1
ATOM 1530 C CA . ARG A 1 190 ? 36.690 4.427 -7.774 1.00 43.53 190 ARG A CA 1
ATOM 1531 C C . ARG A 1 190 ? 36.148 5.749 -7.212 1.00 43.53 190 ARG A C 1
ATOM 1533 O O . ARG A 1 190 ? 36.827 6.763 -7.251 1.00 43.53 190 ARG A O 1
ATOM 1540 N N . LYS A 1 191 ? 34.993 5.603 -6.548 1.00 43.12 191 LYS A N 1
ATOM 1541 C CA . LYS A 1 191 ? 34.524 6.344 -5.364 1.00 43.12 191 LYS A CA 1
ATOM 1542 C C . LYS A 1 191 ? 33.926 7.735 -5.606 1.00 43.12 191 LYS A C 1
ATOM 1544 O O . LYS A 1 191 ? 34.573 8.749 -5.390 1.00 43.12 191 LYS A O 1
ATOM 1549 N N . SER A 1 192 ? 32.627 7.742 -5.911 1.00 38.00 192 SER A N 1
ATOM 1550 C CA . SER A 1 192 ? 31.732 8.761 -5.355 1.00 38.00 192 SER A CA 1
ATOM 1551 C C . SER A 1 192 ? 31.629 8.481 -3.858 1.00 38.00 192 SER A C 1
ATOM 1553 O O . SER A 1 192 ? 31.100 7.447 -3.457 1.00 38.00 192 SER A O 1
ATOM 1555 N N . THR A 1 193 ? 32.252 9.332 -3.053 1.00 46.00 193 THR A N 1
ATOM 1556 C CA . THR A 1 193 ? 32.125 9.332 -1.600 1.00 46.00 193 THR A CA 1
ATOM 1557 C C . THR A 1 193 ? 30.791 9.946 -1.221 1.00 46.00 193 THR A C 1
ATOM 1559 O O . THR A 1 193 ? 30.507 11.085 -1.591 1.00 46.00 193 THR A O 1
ATOM 1562 N N . ASP A 1 194 ? 30.020 9.192 -0.446 1.00 42.47 194 ASP A N 1
ATOM 1563 C CA . ASP A 1 194 ? 29.009 9.727 0.450 1.00 42.47 194 ASP A CA 1
ATOM 1564 C C . ASP A 1 194 ? 29.587 10.900 1.247 1.00 42.47 194 ASP A C 1
ATOM 1566 O O . ASP A 1 194 ? 30.642 10.787 1.877 1.00 42.47 194 ASP A O 1
ATOM 1570 N N . ALA A 1 195 ? 28.881 12.022 1.234 1.00 42.12 195 ALA A N 1
ATOM 1571 C CA . ALA A 1 195 ? 29.032 13.058 2.238 1.00 42.12 195 ALA A CA 1
ATOM 1572 C C . ALA A 1 195 ? 27.639 13.579 2.584 1.00 42.12 195 ALA A C 1
ATOM 1574 O O . ALA A 1 195 ? 27.096 14.488 1.959 1.00 42.12 195 ALA A O 1
ATOM 1575 N N . LEU A 1 196 ? 27.074 12.940 3.605 1.00 42.31 196 LEU A N 1
ATOM 1576 C CA . LEU A 1 196 ? 26.072 13.511 4.486 1.00 42.31 196 LEU A CA 1
ATOM 1577 C C . LEU A 1 196 ? 26.556 14.899 4.933 1.00 42.31 196 LEU A C 1
ATOM 1579 O O . LEU A 1 196 ? 27.599 15.014 5.574 1.00 42.31 196 LEU A O 1
ATOM 1583 N N . SER A 1 197 ? 25.792 15.945 4.635 1.00 37.78 197 SER A N 1
ATOM 1584 C CA . SER A 1 197 ? 25.871 17.196 5.385 1.00 37.78 197 SER A CA 1
ATOM 1585 C C . SER A 1 197 ? 24.474 17.544 5.866 1.00 37.78 197 SER A C 1
ATOM 1587 O O . SER A 1 197 ? 23.646 18.114 5.160 1.00 37.78 197 SER A O 1
ATOM 1589 N N . VAL A 1 198 ? 24.221 17.088 7.087 1.00 40.88 198 VAL A N 1
ATOM 1590 C CA . VAL A 1 198 ? 23.117 17.508 7.932 1.00 40.88 198 VAL A CA 1
ATOM 1591 C C . VAL A 1 198 ? 23.514 18.862 8.505 1.00 40.88 198 VAL A C 1
ATOM 1593 O O . VAL A 1 198 ? 24.426 18.929 9.322 1.00 40.88 198 VAL A O 1
ATOM 1596 N N . HIS A 1 199 ? 22.814 19.926 8.123 1.00 35.59 199 HIS A N 1
ATOM 1597 C CA . HIS A 1 199 ? 22.694 21.089 8.991 1.00 35.59 199 HIS A CA 1
ATOM 1598 C C . HIS A 1 199 ? 21.232 21.498 9.112 1.00 35.59 199 HIS A C 1
ATOM 1600 O O . HIS A 1 199 ? 20.626 22.091 8.226 1.00 35.59 199 HIS A O 1
ATOM 1606 N N . SER A 1 200 ? 20.702 21.105 10.266 1.00 36.75 200 SER A N 1
ATOM 1607 C CA . SER A 1 200 ? 19.524 21.653 10.908 1.00 36.75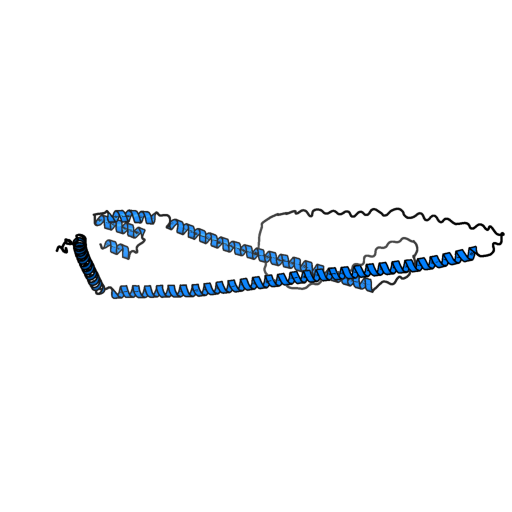 200 SER A CA 1
ATOM 1608 C C . SER A 1 200 ? 19.807 23.092 11.335 1.00 36.75 200 SER A C 1
ATOM 1610 O O . SER A 1 200 ? 20.753 23.326 12.088 1.00 36.75 200 SER A O 1
ATOM 1612 N N . THR A 1 201 ? 18.962 24.024 10.902 1.00 41.91 201 THR A N 1
ATOM 1613 C CA . THR A 1 201 ? 18.570 25.170 11.725 1.00 41.91 201 THR A CA 1
ATOM 1614 C C . THR A 1 201 ? 17.082 25.412 11.535 1.00 41.91 201 THR A C 1
ATOM 1616 O O . THR A 1 201 ? 16.619 25.819 10.471 1.00 41.91 201 THR A O 1
ATOM 1619 N N . ASP A 1 202 ? 16.376 25.105 12.610 1.00 36.38 202 ASP A N 1
ATOM 1620 C CA . ASP A 1 202 ? 15.031 25.516 12.967 1.00 36.38 202 ASP A CA 1
ATOM 1621 C C . ASP A 1 202 ? 14.943 27.049 13.086 1.00 36.38 202 ASP A C 1
ATOM 1623 O O . ASP A 1 202 ? 15.786 27.659 13.745 1.00 36.38 202 ASP A O 1
ATOM 1627 N N . ALA A 1 203 ? 13.949 27.658 12.433 1.00 38.62 203 ALA A N 1
ATOM 1628 C CA . ALA A 1 203 ? 13.332 28.934 12.812 1.00 38.62 203 ALA A CA 1
ATOM 1629 C C . ALA A 1 203 ? 12.164 29.230 11.856 1.00 38.62 203 ALA A C 1
ATOM 1631 O O . ALA A 1 203 ? 12.354 29.550 10.682 1.00 38.62 203 ALA A O 1
ATOM 1632 N N . GLY A 1 204 ? 10.940 29.089 12.363 1.00 35.47 204 GLY A N 1
ATOM 1633 C CA . GLY A 1 204 ? 9.712 29.298 11.605 1.00 35.47 204 GLY A CA 1
ATOM 1634 C C . GLY A 1 204 ? 9.349 30.760 11.340 1.00 35.47 204 GLY A C 1
ATOM 1635 O O . GLY A 1 204 ? 9.834 31.672 12.000 1.00 35.47 204 GLY A O 1
ATOM 1636 N N . MET A 1 205 ? 8.420 30.954 10.399 1.00 35.53 205 MET A N 1
ATOM 1637 C CA . MET A 1 205 ? 7.142 31.654 10.609 1.00 35.53 205 MET A CA 1
ATOM 1638 C C . MET A 1 205 ? 6.395 31.870 9.283 1.00 35.53 205 MET A C 1
ATOM 1640 O O . MET A 1 205 ? 6.922 32.444 8.340 1.00 35.53 205 MET A O 1
ATOM 1644 N N . ALA A 1 206 ? 5.117 31.484 9.329 1.00 36.44 206 ALA A N 1
ATOM 1645 C CA . ALA A 1 206 ? 3.955 32.110 8.695 1.00 36.44 206 ALA A CA 1
ATOM 1646 C C . ALA A 1 206 ? 3.745 32.035 7.163 1.00 36.44 206 ALA A C 1
ATOM 1648 O O . ALA A 1 206 ? 4.363 32.733 6.371 1.00 36.44 206 ALA A O 1
ATOM 1649 N N . ASN A 1 207 ? 2.706 31.266 6.813 1.00 38.28 207 ASN A N 1
ATOM 1650 C CA . ASN A 1 207 ? 1.555 31.645 5.982 1.00 38.28 207 ASN A CA 1
ATOM 1651 C C . ASN A 1 207 ? 1.786 32.594 4.793 1.00 38.28 207 ASN A C 1
ATOM 1653 O O . ASN A 1 207 ? 1.828 33.808 4.977 1.00 38.28 207 ASN A O 1
ATOM 1657 N N . PHE A 1 208 ? 1.625 32.077 3.570 1.00 30.12 208 PHE A N 1
ATOM 1658 C CA . PHE A 1 208 ? 0.785 32.775 2.595 1.00 30.12 208 PHE A CA 1
ATOM 1659 C C . PHE A 1 208 ? 0.129 31.806 1.609 1.00 30.12 208 PHE A C 1
ATOM 1661 O O . PHE A 1 208 ? 0.775 30.985 0.960 1.00 30.12 208 PHE A O 1
ATOM 1668 N N . LEU A 1 209 ? -1.192 31.911 1.563 1.00 38.78 209 LEU A N 1
ATOM 1669 C CA . LEU A 1 209 ? -2.118 31.191 0.713 1.00 38.78 209 LEU A CA 1
ATOM 1670 C C . LEU A 1 209 ? -2.258 31.931 -0.628 1.00 38.78 209 LEU A C 1
ATOM 1672 O O . LEU A 1 209 ? -2.315 33.153 -0.659 1.00 38.78 209 LEU A O 1
ATOM 1676 N N . GLU A 1 210 ? -2.474 31.146 -1.682 1.00 36.91 210 GLU A N 1
ATOM 1677 C CA . GLU A 1 210 ? -3.184 31.493 -2.921 1.00 36.91 210 GLU A CA 1
ATOM 1678 C C . GLU A 1 210 ? -2.488 32.238 -4.083 1.00 36.91 210 GLU A C 1
ATOM 1680 O O . GLU A 1 210 ? -1.952 33.332 -3.966 1.00 36.91 210 GLU A O 1
ATOM 1685 N N . LYS A 1 211 ? -2.744 31.644 -5.265 1.00 37.31 211 LYS A N 1
ATOM 1686 C CA . LYS A 1 211 ? -2.904 32.238 -6.607 1.00 37.31 211 LYS A CA 1
ATOM 1687 C C . LYS A 1 211 ? -1.649 32.815 -7.277 1.00 37.31 211 LYS A C 1
ATOM 1689 O O . LYS A 1 211 ? -1.249 33.939 -7.032 1.00 37.31 211 LYS A O 1
ATOM 1694 N N . HIS A 1 212 ? -1.162 32.117 -8.306 1.00 33.78 212 HIS A N 1
ATOM 1695 C CA . HIS A 1 212 ? -1.514 32.455 -9.693 1.00 33.78 212 HIS A CA 1
ATOM 1696 C C . HIS A 1 212 ? -0.887 31.471 -10.694 1.00 33.78 212 HIS A C 1
ATOM 1698 O O . HIS A 1 212 ? 0.320 31.426 -10.906 1.00 33.78 212 HIS A O 1
ATOM 1704 N N . THR A 1 213 ? -1.754 30.750 -11.403 1.00 44.44 213 THR A N 1
ATOM 1705 C CA . THR A 1 213 ? -1.536 30.360 -12.798 1.00 44.44 213 THR A CA 1
ATOM 1706 C C . THR A 1 213 ? -1.211 31.603 -13.630 1.00 44.44 213 THR A C 1
ATOM 1708 O O . THR A 1 213 ? -2.026 32.530 -13.630 1.00 44.44 213 THR A O 1
ATOM 1711 N N . LYS A 1 214 ? -0.089 31.605 -14.363 1.00 32.22 214 LYS A N 1
ATOM 1712 C CA . LYS A 1 214 ? 0.046 32.208 -15.705 1.00 32.22 214 LYS A CA 1
ATOM 1713 C C . LYS A 1 214 ? 1.429 31.939 -16.312 1.00 32.22 214 LYS A C 1
ATOM 1715 O O . LYS A 1 214 ? 2.454 32.353 -15.789 1.00 32.22 214 LYS A O 1
ATOM 1720 N N . PHE A 1 215 ? 1.383 31.238 -17.443 1.00 40.59 215 PHE A N 1
ATOM 1721 C CA . PHE A 1 215 ? 2.178 31.433 -18.655 1.00 40.59 215 PHE A CA 1
ATOM 1722 C C . PHE A 1 215 ? 3.211 32.577 -18.629 1.00 40.59 215 PHE A C 1
ATOM 1724 O O . PHE A 1 215 ? 2.840 33.745 -18.545 1.00 40.59 215 PHE A O 1
ATOM 1731 N N . SER A 1 216 ? 4.477 32.238 -18.878 1.00 31.17 216 SER A N 1
ATOM 1732 C CA . SER A 1 216 ? 5.350 33.050 -19.731 1.00 31.17 216 SER A CA 1
ATOM 1733 C C . SER A 1 216 ? 6.484 32.189 -20.285 1.00 31.17 216 SER A C 1
ATOM 1735 O O . SER A 1 216 ? 7.489 31.920 -19.631 1.00 31.17 216 SER A O 1
ATOM 1737 N N . SER A 1 217 ? 6.284 31.734 -21.518 1.00 44.31 217 SER A N 1
ATOM 1738 C CA . SER A 1 217 ? 7.343 31.337 -22.433 1.00 44.31 217 SER A CA 1
ATOM 1739 C C . SER A 1 217 ? 8.155 32.581 -22.800 1.00 44.31 217 SER A C 1
ATOM 1741 O O . SER A 1 217 ? 7.641 33.468 -23.482 1.00 44.31 217 SER A O 1
ATOM 1743 N N . SER A 1 218 ? 9.415 32.647 -22.375 1.00 29.89 218 SER A N 1
ATOM 1744 C CA . SER A 1 218 ? 10.349 33.678 -22.830 1.00 29.89 218 SER A CA 1
ATOM 1745 C C . SER A 1 218 ? 11.476 33.028 -23.624 1.00 29.89 218 SER A C 1
ATOM 1747 O O . SER A 1 218 ? 12.400 32.433 -23.069 1.00 29.89 218 SER A O 1
ATOM 1749 N N . CYS A 1 219 ? 11.346 33.113 -24.948 1.00 37.91 219 CYS A N 1
ATOM 1750 C CA . CYS A 1 219 ? 12.384 32.804 -25.920 1.00 37.91 219 CYS A CA 1
ATOM 1751 C C . CYS A 1 219 ? 13.581 33.738 -25.704 1.00 37.91 219 CYS A C 1
ATOM 1753 O O . CYS A 1 219 ? 13.447 34.957 -25.837 1.00 37.91 219 CYS A O 1
ATOM 1755 N N . ARG A 1 220 ? 14.764 33.180 -25.429 1.00 33.31 220 ARG A N 1
ATOM 1756 C CA . ARG A 1 220 ? 16.021 33.923 -25.570 1.00 33.31 220 ARG A CA 1
ATOM 1757 C C . ARG A 1 220 ? 16.473 33.844 -27.023 1.00 33.31 220 ARG A C 1
ATOM 1759 O O . ARG A 1 220 ? 16.588 32.760 -27.583 1.00 33.31 220 ARG A O 1
ATOM 1766 N N . LYS A 1 221 ? 16.644 35.028 -27.608 1.00 33.03 221 LYS A N 1
ATOM 1767 C CA . LYS A 1 221 ? 17.156 35.273 -28.953 1.00 33.03 221 LYS A CA 1
ATOM 1768 C C . LYS A 1 221 ? 18.656 34.993 -28.998 1.00 33.03 221 LYS A C 1
ATOM 1770 O O . LYS A 1 221 ? 19.366 35.316 -28.049 1.00 33.03 221 LYS A O 1
ATOM 1775 N N . ASP A 1 222 ? 19.090 34.446 -30.126 1.00 36.00 222 ASP A N 1
ATOM 1776 C CA . ASP A 1 222 ? 20.482 34.276 -30.521 1.00 36.00 222 ASP A CA 1
ATOM 1777 C C . ASP A 1 222 ? 21.243 35.610 -30.516 1.00 36.00 222 ASP A C 1
ATOM 1779 O O . ASP A 1 222 ? 20.886 36.548 -31.234 1.00 36.00 222 ASP A O 1
ATOM 1783 N N . GLU A 1 223 ? 22.333 35.670 -29.753 1.00 30.83 223 GLU A N 1
ATOM 1784 C CA . GLU A 1 223 ? 23.390 36.666 -29.919 1.00 30.83 223 GLU A CA 1
ATOM 1785 C C . GLU A 1 223 ? 24.501 36.053 -30.777 1.00 30.83 223 GLU A C 1
ATOM 1787 O O . GLU A 1 223 ? 25.252 35.174 -30.355 1.00 30.83 223 GLU A O 1
ATOM 1792 N N . LYS A 1 224 ? 24.585 36.521 -32.026 1.00 42.75 224 LYS A N 1
ATOM 1793 C CA . LYS A 1 224 ? 25.715 36.275 -32.921 1.00 42.75 224 LYS A CA 1
ATOM 1794 C C . LYS A 1 224 ? 26.909 37.085 -32.426 1.00 42.75 224 LYS A C 1
ATOM 1796 O O . LYS A 1 224 ? 26.908 38.307 -32.546 1.00 42.75 224 LYS A O 1
ATOM 1801 N N . GLN A 1 225 ? 27.939 36.407 -31.934 1.00 31.38 225 GLN A N 1
ATOM 1802 C CA . GLN A 1 225 ? 29.224 37.028 -31.637 1.00 31.38 225 GLN A CA 1
ATOM 1803 C C . GLN A 1 225 ? 30.165 36.837 -32.833 1.00 31.38 225 GLN A C 1
ATOM 1805 O O . GLN A 1 225 ? 30.672 35.749 -33.095 1.00 31.38 225 GLN A O 1
ATOM 1810 N N . SER A 1 226 ? 30.351 37.915 -33.594 1.00 37.09 226 SER A N 1
ATOM 1811 C CA . SER A 1 226 ? 31.388 38.060 -34.611 1.00 37.09 226 SER A CA 1
ATOM 1812 C C . SER A 1 226 ? 32.746 38.227 -33.930 1.00 37.09 226 SER A C 1
ATOM 1814 O O . SER A 1 226 ? 32.969 39.229 -33.248 1.00 37.09 226 SER A O 1
ATOM 1816 N N . VAL A 1 227 ? 33.654 37.271 -34.128 1.00 34.38 227 VAL A N 1
ATOM 1817 C CA . VAL A 1 227 ? 35.075 37.425 -33.797 1.00 34.38 227 VAL A CA 1
ATOM 1818 C C . VAL A 1 227 ? 35.844 37.614 -35.097 1.00 34.38 227 VAL A C 1
ATOM 1820 O O . VAL A 1 227 ? 35.920 36.715 -35.932 1.00 34.38 227 VAL A O 1
ATOM 1823 N N . SER A 1 228 ? 36.381 38.817 -35.253 1.00 39.31 228 SER A N 1
ATOM 1824 C CA . SER A 1 228 ? 37.346 39.203 -36.275 1.00 39.31 228 SER A CA 1
ATOM 1825 C C . SER A 1 228 ? 38.708 38.584 -35.961 1.00 39.31 228 SER A C 1
ATOM 1827 O O . SER A 1 228 ? 39.186 38.704 -34.834 1.00 39.31 228 SER A O 1
ATOM 1829 N N . LEU A 1 229 ? 39.357 37.989 -36.959 1.00 39.25 229 LEU A N 1
ATOM 1830 C CA . LEU A 1 229 ? 40.789 37.692 -36.948 1.00 39.25 229 LEU A CA 1
ATOM 1831 C C . LEU A 1 229 ? 41.317 37.867 -38.375 1.00 39.25 229 LEU A C 1
ATOM 1833 O O . LEU A 1 229 ? 41.048 37.051 -39.253 1.00 39.25 229 LEU A O 1
ATOM 1837 N N . ASP A 1 230 ? 42.036 38.970 -38.585 1.00 39.53 230 ASP A N 1
ATOM 1838 C CA . ASP A 1 230 ? 42.877 39.200 -39.757 1.00 39.53 230 ASP A CA 1
ATOM 1839 C C . ASP A 1 230 ? 44.146 38.346 -39.653 1.00 39.53 230 ASP A C 1
ATOM 1841 O O . ASP A 1 230 ? 44.805 38.304 -38.612 1.00 39.53 230 ASP A O 1
ATOM 1845 N N . GLY A 1 231 ? 44.510 37.691 -40.754 1.00 35.03 231 GLY A N 1
ATOM 1846 C CA . GLY A 1 231 ? 45.743 36.918 -40.874 1.00 35.03 231 GLY A CA 1
ATOM 1847 C C . GLY A 1 231 ? 45.827 36.208 -42.221 1.00 35.03 231 GLY A C 1
ATOM 1848 O O . GLY A 1 231 ? 45.322 35.105 -42.389 1.00 35.03 231 GLY A O 1
ATOM 1849 N N . SER A 1 232 ? 46.454 36.866 -43.192 1.00 46.66 232 SER A N 1
ATOM 1850 C CA . SER A 1 232 ? 46.694 36.403 -44.563 1.00 46.66 232 SER A CA 1
ATOM 1851 C C . SER A 1 232 ? 47.315 35.000 -44.661 1.00 46.66 232 SER A C 1
ATOM 1853 O O . SER A 1 232 ? 48.396 34.769 -44.117 1.00 46.66 232 SER A O 1
ATOM 1855 N N . GLY A 1 233 ? 46.712 34.112 -45.461 1.00 38.44 233 GLY A N 1
ATOM 1856 C CA . GLY A 1 233 ? 47.344 32.856 -45.879 1.00 38.44 233 GLY A CA 1
ATOM 1857 C C . GLY A 1 233 ? 46.410 31.870 -46.590 1.00 38.44 233 GLY A C 1
ATOM 1858 O O . GLY A 1 233 ? 45.861 30.992 -45.947 1.00 38.44 233 GLY A O 1
ATOM 1859 N N . VAL A 1 234 ? 46.319 31.993 -47.922 1.00 40.28 234 VAL A N 1
ATOM 1860 C CA . VAL A 1 234 ? 45.882 30.977 -48.913 1.00 40.28 234 VAL A CA 1
ATOM 1861 C C . VAL A 1 234 ? 44.428 30.458 -48.806 1.00 40.28 234 VAL A C 1
ATOM 1863 O O . VAL A 1 234 ? 44.110 29.692 -47.899 1.00 40.28 234 VAL A O 1
ATOM 1866 N N . PRO A 1 235 ? 43.544 30.744 -49.788 1.00 45.59 235 PRO A N 1
ATOM 1867 C CA . PRO A 1 235 ? 42.281 30.028 -49.901 1.00 45.59 235 PRO A CA 1
ATOM 1868 C C . PRO A 1 235 ? 42.577 28.619 -50.423 1.00 45.59 235 PRO A C 1
ATOM 1870 O O . PRO A 1 235 ? 42.811 28.412 -51.615 1.00 45.59 235 PRO A O 1
ATOM 1873 N N . VAL A 1 236 ? 42.602 27.637 -49.521 1.00 45.34 236 VAL A N 1
ATOM 1874 C CA . VAL A 1 236 ? 42.507 26.232 -49.922 1.00 45.34 236 VAL A CA 1
ATOM 1875 C C . VAL A 1 236 ? 41.140 26.061 -50.596 1.00 45.34 236 VAL A C 1
ATOM 1877 O O . VAL A 1 236 ? 40.131 26.438 -49.993 1.00 45.34 236 VAL A O 1
ATOM 1880 N N . PRO A 1 237 ? 41.070 25.548 -51.837 1.00 45.44 237 PRO A N 1
ATOM 1881 C CA . PRO A 1 237 ? 39.799 25.337 -52.508 1.00 45.44 237 PRO A CA 1
ATOM 1882 C C . PRO A 1 237 ? 39.001 24.324 -51.691 1.00 45.44 237 PRO A C 1
ATOM 1884 O O . PRO A 1 237 ? 39.399 23.164 -51.582 1.00 45.44 237 PRO A O 1
ATOM 1887 N N . VAL A 1 238 ? 37.883 24.759 -51.108 1.00 48.09 238 VAL A N 1
ATOM 1888 C CA . VAL A 1 238 ? 36.874 23.856 -50.551 1.00 48.09 238 VAL A CA 1
ATOM 1889 C C . VAL A 1 238 ? 36.211 23.183 -51.747 1.00 48.09 238 VAL A C 1
ATOM 1891 O O . VAL A 1 238 ? 35.196 23.637 -52.272 1.00 48.09 238 VAL A O 1
ATOM 1894 N N . ALA A 1 239 ? 36.865 22.139 -52.249 1.00 43.31 239 ALA A N 1
ATOM 1895 C CA . ALA A 1 239 ? 36.247 21.190 -53.144 1.00 43.31 239 ALA A CA 1
ATOM 1896 C C . ALA A 1 239 ? 35.078 20.564 -52.378 1.00 43.31 239 ALA A C 1
ATOM 1898 O O . ALA A 1 239 ? 35.255 19.970 -51.317 1.00 43.31 239 ALA A O 1
ATOM 1899 N N . ASN A 1 240 ? 33.876 20.793 -52.898 1.00 51.31 240 ASN A N 1
ATOM 1900 C CA . ASN A 1 240 ? 32.632 20.215 -52.428 1.00 51.31 240 ASN A CA 1
ATOM 1901 C C . ASN A 1 240 ? 32.768 18.705 -52.197 1.00 51.31 240 ASN A C 1
ATOM 1903 O O . ASN A 1 240 ? 32.817 17.936 -53.153 1.00 51.31 240 ASN A O 1
ATOM 1907 N N . GLU A 1 241 ? 32.668 18.288 -50.942 1.00 50.16 241 GLU A N 1
ATOM 1908 C CA . GLU A 1 241 ? 32.095 16.996 -50.588 1.00 50.16 241 GLU A CA 1
ATOM 1909 C C . GLU A 1 241 ? 30.766 17.307 -49.901 1.00 50.16 241 GLU A C 1
ATOM 1911 O O . GLU A 1 241 ? 30.705 17.618 -48.717 1.00 50.16 241 GLU A O 1
ATOM 1916 N N . SER A 1 242 ? 29.719 17.378 -50.730 1.00 56.88 242 SER A N 1
ATOM 1917 C CA . SER A 1 242 ? 28.290 17.384 -50.392 1.00 56.88 242 SER A CA 1
ATOM 1918 C C . SER A 1 242 ? 27.979 17.385 -48.893 1.00 56.88 242 SER A C 1
ATOM 1920 O O . SER A 1 242 ? 27.984 16.328 -48.259 1.00 56.88 242 SER A O 1
ATOM 1922 N N . ARG A 1 243 ? 27.657 18.570 -48.348 1.00 55.94 243 ARG A N 1
ATOM 1923 C CA . ARG A 1 243 ? 27.027 18.731 -47.030 1.00 55.94 243 ARG A CA 1
ATOM 1924 C C . ARG A 1 243 ? 25.924 17.682 -46.915 1.00 55.94 243 ARG A C 1
ATOM 1926 O O . ARG A 1 243 ? 24.936 17.744 -47.644 1.00 55.94 243 ARG A O 1
ATOM 1933 N N . ASN A 1 244 ? 26.140 16.671 -46.081 1.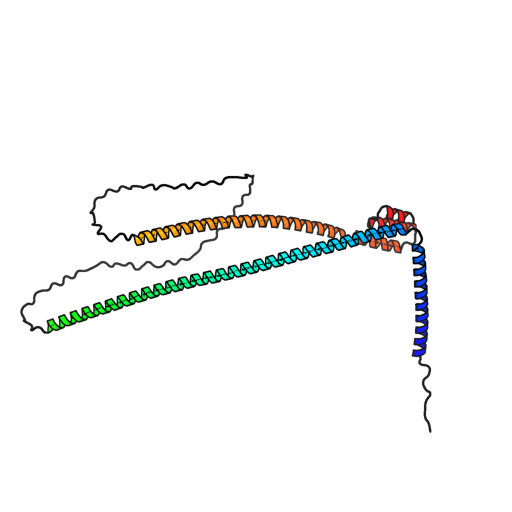00 76.00 244 ASN A N 1
ATOM 1934 C CA . ASN A 1 244 ? 25.230 15.542 -45.966 1.00 76.00 244 ASN A CA 1
ATOM 1935 C C . ASN A 1 244 ? 24.028 15.988 -45.125 1.00 76.00 244 ASN A C 1
ATOM 1937 O O . ASN A 1 244 ? 24.016 15.821 -43.908 1.00 76.00 244 ASN A O 1
ATOM 1941 N N . ILE A 1 245 ? 23.055 16.623 -45.787 1.00 83.50 245 ILE A N 1
ATOM 1942 C CA . ILE A 1 245 ? 21.849 17.206 -45.174 1.00 83.50 245 ILE A CA 1
ATOM 1943 C C . ILE A 1 245 ? 21.126 16.163 -44.314 1.00 83.50 245 ILE A C 1
ATOM 1945 O O . ILE A 1 245 ? 20.677 16.475 -43.219 1.00 83.50 245 ILE A O 1
ATOM 1949 N N . PHE A 1 246 ? 21.107 14.905 -44.760 1.00 83.00 246 PHE A N 1
ATOM 1950 C CA . PHE A 1 246 ? 20.509 13.797 -44.021 1.00 83.00 246 PHE A CA 1
ATOM 1951 C C . PHE A 1 246 ? 21.191 13.553 -42.665 1.00 83.00 246 PHE A C 1
ATOM 1953 O O . PHE A 1 246 ? 20.518 13.376 -41.654 1.00 83.00 246 PHE A O 1
ATOM 1960 N N . TYR A 1 247 ? 22.525 13.582 -42.612 1.00 89.25 247 TYR A N 1
ATOM 1961 C CA . TYR A 1 247 ? 23.259 13.427 -41.353 1.00 89.25 247 TYR A CA 1
ATOM 1962 C C . TYR A 1 247 ? 23.028 14.608 -40.396 1.00 89.25 247 TYR A C 1
ATOM 1964 O O . TYR A 1 247 ? 22.899 14.412 -39.190 1.00 89.25 247 TYR A O 1
ATOM 1972 N N . GLU A 1 248 ? 22.936 15.828 -40.930 1.00 88.56 248 GLU A N 1
ATOM 1973 C CA . GLU A 1 248 ? 22.651 17.037 -40.148 1.00 88.56 248 GLU A CA 1
ATOM 1974 C C . GLU A 1 248 ? 21.217 17.025 -39.584 1.00 88.56 248 GLU A C 1
ATOM 1976 O O . GLU A 1 248 ? 21.008 17.326 -38.409 1.00 88.56 248 GLU A O 1
ATOM 1981 N N . GLU A 1 249 ? 20.234 16.589 -40.376 1.00 89.69 249 GLU A N 1
ATOM 1982 C CA . GLU A 1 249 ? 18.852 16.386 -39.926 1.00 89.69 249 GLU A CA 1
ATOM 1983 C C . GLU A 1 249 ? 18.739 15.300 -38.847 1.00 89.69 249 GLU A C 1
ATOM 1985 O O . GLU A 1 249 ? 18.018 15.485 -37.860 1.00 89.69 249 GLU A O 1
ATOM 1990 N N . GLU A 1 250 ? 19.470 14.191 -38.988 1.00 91.38 250 GLU A N 1
ATOM 1991 C CA . GLU A 1 250 ? 19.453 13.107 -38.002 1.00 91.38 250 GLU A CA 1
ATOM 1992 C C . GLU A 1 250 ? 20.115 13.538 -36.679 1.00 91.38 250 GLU A C 1
ATOM 1994 O O . GLU A 1 250 ? 19.606 13.217 -35.604 1.00 91.38 250 GLU A O 1
ATOM 1999 N N . LEU A 1 251 ? 21.182 14.345 -36.734 1.00 89.94 251 LEU A N 1
ATOM 2000 C CA . LEU A 1 251 ? 21.776 14.998 -35.559 1.00 89.94 251 LEU A CA 1
ATOM 2001 C C . LEU A 1 251 ? 20.773 15.912 -34.851 1.00 89.94 251 LEU A C 1
ATOM 2003 O O . LEU A 1 251 ? 20.554 15.766 -33.651 1.00 89.94 251 LEU A O 1
ATOM 2007 N N . LEU A 1 252 ? 20.085 16.786 -35.591 1.00 95.00 252 LEU A N 1
ATOM 2008 C CA . LEU A 1 252 ? 19.069 17.681 -35.024 1.00 95.00 252 LEU A CA 1
ATOM 2009 C C . LEU A 1 252 ? 17.883 16.919 -34.422 1.00 95.00 252 LEU A C 1
ATOM 2011 O O . LEU A 1 252 ? 17.264 17.360 -33.450 1.00 95.00 252 LEU A O 1
ATOM 2015 N N . LYS A 1 253 ? 17.525 15.769 -34.996 1.00 96.31 253 LYS A N 1
ATOM 2016 C CA . LYS A 1 253 ? 16.508 14.879 -34.431 1.00 96.31 253 LYS A CA 1
ATOM 2017 C C . LYS A 1 253 ? 16.980 14.268 -33.112 1.00 96.31 253 LYS A C 1
ATOM 2019 O O . LYS A 1 253 ? 16.213 14.265 -32.152 1.00 96.31 253 LYS A O 1
ATOM 2024 N N . LYS A 1 254 ? 18.234 13.814 -33.045 1.00 95.81 254 LYS A N 1
ATOM 2025 C CA . LYS A 1 254 ? 18.840 13.283 -31.816 1.00 95.81 254 LYS A CA 1
ATOM 2026 C C . LYS A 1 254 ? 18.981 14.348 -30.733 1.00 95.81 254 LYS A C 1
ATOM 2028 O O . LYS A 1 254 ? 18.668 14.069 -29.580 1.00 95.81 254 LYS A O 1
ATOM 2033 N N . ASP A 1 255 ? 19.359 15.568 -31.091 1.00 93.12 255 ASP A N 1
ATOM 2034 C CA . ASP A 1 255 ? 19.455 16.682 -30.144 1.00 93.12 255 ASP A CA 1
ATOM 2035 C C . ASP A 1 255 ? 18.087 17.066 -29.567 1.00 93.12 255 ASP A C 1
ATOM 2037 O O . ASP A 1 255 ? 17.971 17.291 -28.359 1.00 93.12 255 ASP A O 1
ATOM 2041 N N . ARG A 1 256 ? 17.028 17.055 -30.391 1.00 97.44 256 ARG A N 1
ATOM 2042 C CA . ARG A 1 256 ? 15.646 17.234 -29.913 1.00 97.44 256 ARG A CA 1
ATOM 2043 C C . ARG A 1 256 ? 15.217 16.115 -28.970 1.00 97.44 256 ARG A C 1
ATOM 2045 O O . ARG A 1 256 ? 14.720 16.408 -27.888 1.00 97.44 256 ARG A O 1
ATOM 2052 N N . GLU A 1 257 ? 15.471 14.860 -29.332 1.00 97.12 257 GLU A N 1
ATOM 2053 C CA . GLU A 1 257 ? 15.174 13.697 -28.483 1.00 97.12 257 GLU A CA 1
ATOM 2054 C C . GLU A 1 257 ? 15.904 13.795 -27.129 1.00 97.12 257 GLU A C 1
ATOM 2056 O O . GLU A 1 257 ? 15.304 13.596 -26.074 1.00 97.12 257 GLU A O 1
ATOM 2061 N N . ILE A 1 258 ? 17.182 14.190 -27.126 1.00 96.00 258 ILE A N 1
ATOM 2062 C CA . ILE A 1 258 ? 17.955 14.421 -25.897 1.00 96.00 258 ILE A CA 1
ATOM 2063 C C . ILE A 1 258 ? 17.346 15.555 -25.066 1.00 96.00 258 ILE A C 1
ATOM 2065 O O . ILE A 1 258 ? 17.268 15.445 -23.840 1.00 96.00 258 ILE A O 1
ATOM 2069 N N . GLN A 1 259 ? 16.923 16.649 -25.700 1.00 96.00 259 GLN A N 1
ATOM 2070 C CA . GLN A 1 259 ? 16.310 17.778 -25.005 1.00 96.00 259 GLN A CA 1
ATOM 2071 C C . GLN A 1 259 ? 14.960 17.399 -24.380 1.00 96.00 259 GLN A C 1
ATOM 2073 O O . GLN A 1 259 ? 14.704 17.747 -23.225 1.00 96.00 259 GLN A O 1
ATOM 2078 N N . GLU A 1 260 ? 14.135 16.640 -25.099 1.00 96.25 260 GLU A N 1
ATOM 2079 C CA . GLU A 1 260 ? 12.874 16.092 -24.597 1.00 96.25 260 GLU A CA 1
ATOM 2080 C C . GLU A 1 260 ? 13.116 15.141 -23.421 1.00 96.25 260 GLU A C 1
ATOM 2082 O O . GLU A 1 260 ? 12.512 15.316 -22.362 1.00 96.25 260 GLU A O 1
ATOM 2087 N N . MET A 1 261 ? 14.067 14.207 -23.542 1.00 94.06 261 MET A N 1
ATOM 2088 C CA . MET A 1 261 ? 14.419 13.296 -22.449 1.00 94.06 261 MET A CA 1
ATOM 2089 C C . MET A 1 261 ? 14.914 14.042 -21.206 1.00 94.06 261 MET A C 1
ATOM 2091 O O . MET A 1 261 ? 14.506 13.714 -20.092 1.00 94.06 261 MET A O 1
ATOM 2095 N N . ARG A 1 262 ? 15.746 15.078 -21.369 1.00 94.75 262 ARG A N 1
ATOM 2096 C CA . ARG A 1 262 ? 16.186 15.929 -20.250 1.00 94.75 262 ARG A CA 1
ATOM 2097 C C . ARG A 1 262 ? 15.011 16.661 -19.604 1.00 94.75 262 ARG A C 1
ATOM 2099 O O . ARG A 1 262 ? 14.938 16.731 -18.380 1.00 94.75 262 ARG A O 1
ATOM 2106 N N . SER A 1 263 ? 14.071 17.167 -20.403 1.00 95.56 263 SER A N 1
ATOM 2107 C CA . SER A 1 263 ? 12.872 17.835 -19.888 1.00 95.56 263 SER A CA 1
ATOM 2108 C C . SER A 1 263 ? 11.981 16.880 -19.093 1.00 95.56 263 SER A C 1
ATOM 2110 O O . SER A 1 263 ? 11.530 17.241 -18.005 1.00 95.56 263 SER A O 1
ATOM 2112 N N . VAL A 1 264 ? 11.762 15.663 -19.598 1.00 94.81 264 VAL A N 1
ATOM 2113 C CA . VAL A 1 264 ? 10.995 14.624 -18.897 1.00 94.81 264 VAL A CA 1
ATOM 2114 C C . VAL A 1 264 ? 11.705 14.203 -17.613 1.00 94.81 264 VAL A C 1
ATOM 2116 O O . VAL A 1 264 ? 11.055 14.137 -16.573 1.00 94.81 264 VAL A O 1
ATOM 2119 N N . SER A 1 265 ? 13.025 13.996 -17.650 1.00 92.69 265 SER A N 1
ATOM 2120 C CA . SER A 1 265 ? 13.828 13.677 -16.462 1.00 92.69 265 SER A CA 1
ATOM 2121 C C . SER A 1 265 ? 13.636 14.725 -15.368 1.00 92.69 265 SER A C 1
ATOM 2123 O O . SER A 1 265 ? 13.265 14.381 -14.253 1.00 92.69 265 SER A O 1
ATOM 2125 N N . HIS A 1 266 ? 13.785 16.012 -15.697 1.00 94.69 266 HIS A N 1
ATOM 2126 C CA . HIS A 1 266 ? 1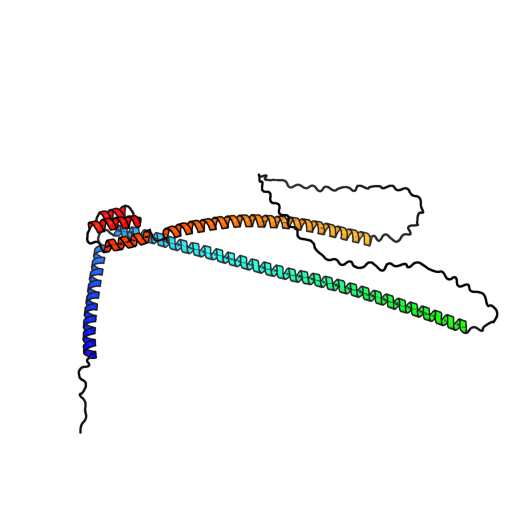3.583 17.089 -14.727 1.00 94.69 266 HIS A CA 1
ATOM 2127 C C . HIS A 1 266 ? 12.151 17.143 -14.182 1.00 94.69 266 HIS A C 1
ATOM 2129 O O . HIS A 1 266 ? 11.950 17.417 -12.999 1.00 94.69 266 HIS A O 1
ATOM 2135 N N . GLN A 1 267 ? 11.146 16.872 -15.019 1.00 92.06 267 GLN A N 1
ATOM 2136 C CA . GLN A 1 267 ? 9.757 16.816 -14.565 1.00 92.06 267 GLN A CA 1
ATOM 2137 C C . GLN A 1 267 ? 9.517 15.639 -13.608 1.00 92.06 267 GLN A C 1
ATOM 2139 O O . GLN A 1 267 ? 8.781 15.790 -12.632 1.00 92.06 267 GLN A O 1
ATOM 2144 N N . LEU A 1 268 ? 10.117 14.477 -13.875 1.00 89.06 268 LEU A N 1
ATOM 2145 C CA . LEU A 1 268 ? 10.028 13.313 -12.996 1.00 89.06 268 LEU A CA 1
ATOM 2146 C C . LEU A 1 268 ? 10.758 13.551 -11.674 1.00 89.06 268 LEU A C 1
ATOM 2148 O O . LEU A 1 268 ? 10.187 13.250 -10.631 1.00 89.06 268 LEU A O 1
ATOM 2152 N N . ASP A 1 269 ? 11.941 14.166 -11.699 1.00 91.75 269 ASP A N 1
ATOM 2153 C CA . ASP A 1 269 ? 12.675 14.546 -10.485 1.00 91.75 269 ASP A CA 1
ATOM 2154 C C . ASP A 1 269 ? 11.853 15.498 -9.606 1.00 91.75 269 ASP A C 1
ATOM 2156 O O . ASP A 1 269 ? 11.828 15.363 -8.383 1.00 91.75 269 ASP A O 1
ATOM 2160 N N . TYR A 1 270 ? 11.151 16.455 -10.221 1.00 92.56 270 TYR A N 1
ATOM 2161 C CA . TYR A 1 270 ? 10.267 17.368 -9.499 1.00 92.56 270 TYR A CA 1
ATOM 2162 C C . TYR A 1 270 ? 9.077 16.631 -8.875 1.00 92.56 270 TYR A C 1
ATOM 2164 O O . TYR A 1 270 ? 8.842 16.757 -7.675 1.00 92.56 270 TYR A O 1
ATOM 2172 N N . ARG A 1 271 ? 8.375 15.799 -9.659 1.00 91.56 271 ARG A N 1
ATOM 2173 C CA . ARG A 1 271 ? 7.247 15.001 -9.152 1.00 91.56 271 ARG A CA 1
ATOM 2174 C C . ARG A 1 271 ? 7.665 14.039 -8.045 1.00 91.56 271 ARG A C 1
ATOM 2176 O O . ARG A 1 271 ? 6.897 13.836 -7.111 1.00 91.56 271 ARG A O 1
ATOM 2183 N N . LEU A 1 272 ? 8.857 13.451 -8.137 1.00 89.94 272 LEU A N 1
ATOM 2184 C CA . LEU A 1 272 ? 9.387 12.571 -7.100 1.00 89.94 272 LEU A CA 1
ATOM 2185 C C . LEU A 1 272 ? 9.527 13.332 -5.779 1.00 89.94 272 LEU A C 1
ATOM 2187 O O . LEU A 1 272 ? 8.985 12.887 -4.773 1.00 89.94 272 LEU A O 1
ATOM 2191 N N . ARG A 1 273 ? 10.147 14.518 -5.804 1.00 94.25 273 ARG A N 1
ATOM 2192 C CA . ARG A 1 273 ? 10.285 15.365 -4.608 1.00 94.25 273 ARG A CA 1
ATOM 2193 C C . ARG A 1 273 ? 8.934 15.780 -4.026 1.00 94.25 273 ARG A C 1
ATOM 2195 O O . ARG A 1 273 ? 8.780 15.787 -2.809 1.00 94.25 273 ARG A O 1
ATOM 2202 N N . GLU A 1 274 ? 7.951 16.106 -4.867 1.00 90.31 274 GLU A N 1
ATOM 2203 C CA . GLU A 1 274 ? 6.590 16.427 -4.409 1.00 90.31 274 GLU A CA 1
ATOM 2204 C C . GLU A 1 274 ? 5.923 15.232 -3.714 1.00 90.31 274 GLU A C 1
ATOM 2206 O O . GLU A 1 274 ? 5.323 15.385 -2.648 1.00 90.31 274 GLU A O 1
ATOM 2211 N N . VAL A 1 275 ? 6.042 14.033 -4.295 1.00 89.38 275 VAL A N 1
ATOM 2212 C CA . VAL A 1 275 ? 5.487 12.799 -3.721 1.00 89.38 275 VAL A CA 1
ATOM 2213 C C . VAL A 1 275 ? 6.182 12.447 -2.406 1.00 89.38 275 VAL A C 1
ATOM 2215 O O . VAL A 1 275 ? 5.498 12.131 -1.434 1.00 89.38 275 VAL A O 1
ATOM 2218 N N . GLU A 1 276 ? 7.511 12.542 -2.346 1.00 85.44 276 GLU A N 1
ATOM 2219 C CA . GLU A 1 276 ? 8.297 12.317 -1.127 1.00 85.44 276 GLU A CA 1
ATOM 2220 C C . GLU A 1 276 ? 7.902 13.298 -0.017 1.00 85.44 276 GLU A C 1
ATOM 2222 O O . GLU A 1 276 ? 7.657 12.889 1.120 1.00 85.44 276 GLU A O 1
ATOM 2227 N N . GLN A 1 277 ? 7.753 14.585 -0.345 1.00 92.31 277 GLN A N 1
ATOM 2228 C CA . GLN A 1 277 ? 7.310 15.598 0.611 1.00 92.31 277 GLN A CA 1
ATOM 2229 C C . GLN A 1 277 ? 5.892 15.311 1.125 1.00 92.31 277 GLN A C 1
ATOM 2231 O O . GLN A 1 277 ? 5.645 15.383 2.331 1.00 92.31 277 GLN A O 1
ATOM 2236 N N . ALA A 1 278 ? 4.960 14.960 0.237 1.00 86.19 278 ALA A N 1
ATOM 2237 C CA . ALA A 1 278 ? 3.589 14.626 0.617 1.00 86.19 278 ALA A CA 1
ATOM 2238 C C . ALA A 1 278 ? 3.522 13.369 1.502 1.00 86.19 278 ALA A C 1
ATOM 2240 O O . ALA A 1 278 ? 2.756 13.332 2.470 1.00 86.19 278 ALA A O 1
ATOM 2241 N N . ALA A 1 279 ? 4.338 12.354 1.200 1.00 85.12 279 ALA A N 1
ATOM 2242 C CA . ALA A 1 279 ? 4.444 11.140 2.001 1.00 85.12 279 ALA A CA 1
ATOM 2243 C C . ALA A 1 279 ? 4.966 11.442 3.413 1.00 85.12 279 ALA A C 1
ATOM 2245 O O . ALA A 1 279 ? 4.343 11.018 4.387 1.00 85.12 279 ALA A O 1
ATOM 2246 N N . LEU A 1 280 ? 6.029 12.245 3.527 1.00 92.88 280 LEU A N 1
ATOM 2247 C CA . LEU A 1 280 ? 6.613 12.633 4.812 1.00 92.88 280 LEU A CA 1
ATOM 2248 C C . LEU A 1 280 ? 5.620 13.405 5.693 1.00 92.88 280 LEU A C 1
ATOM 2250 O O . LEU A 1 280 ? 5.491 13.124 6.883 1.00 92.88 280 LEU A O 1
ATOM 2254 N N . VAL A 1 281 ? 4.879 14.361 5.120 1.00 89.88 281 VAL A N 1
ATOM 2255 C CA . VAL A 1 281 ? 3.851 15.114 5.862 1.00 89.88 281 VAL A CA 1
ATOM 2256 C C . VAL A 1 281 ? 2.785 14.168 6.412 1.00 89.88 281 VAL A C 1
ATOM 2258 O O . VAL A 1 281 ? 2.430 14.245 7.590 1.00 89.88 281 VAL A O 1
ATOM 2261 N N . LYS A 1 282 ? 2.310 13.236 5.582 1.00 89.69 282 LYS A N 1
ATOM 2262 C CA . LYS A 1 282 ? 1.308 12.251 5.988 1.00 89.69 282 LYS A CA 1
ATOM 2263 C C . LYS A 1 282 ? 1.839 11.315 7.080 1.00 89.69 282 LYS A C 1
ATOM 2265 O O . LYS A 1 282 ? 1.114 11.011 8.027 1.00 89.69 282 LYS A O 1
ATOM 2270 N N . GLU A 1 283 ? 3.093 10.880 6.983 1.00 82.12 283 GLU A N 1
ATOM 2271 C CA . GLU A 1 283 ? 3.747 10.051 7.999 1.00 82.12 283 GLU A CA 1
ATOM 2272 C C . GLU A 1 283 ? 3.863 10.783 9.341 1.00 82.12 283 GLU A C 1
ATOM 2274 O O . GLU A 1 283 ? 3.486 10.226 10.373 1.00 82.12 283 GLU A O 1
ATOM 2279 N N . LEU A 1 284 ? 4.260 12.059 9.333 1.00 89.12 284 LEU A N 1
ATOM 2280 C CA . LEU A 1 284 ? 4.308 12.892 10.538 1.00 89.12 284 LEU A CA 1
ATOM 2281 C C . LEU A 1 284 ? 2.927 13.062 11.188 1.00 89.12 284 LEU A C 1
ATOM 2283 O O . LEU A 1 284 ? 2.805 13.003 12.412 1.00 89.12 284 LEU A O 1
ATOM 2287 N N . GLU A 1 285 ? 1.868 13.253 10.400 1.00 90.12 285 GLU A N 1
ATOM 2288 C CA . GLU A 1 285 ? 0.500 13.317 10.929 1.00 90.12 285 GLU A CA 1
ATOM 2289 C C . GLU A 1 285 ? 0.048 11.995 11.556 1.00 90.12 285 GLU A C 1
ATOM 2291 O O . GLU A 1 285 ? -0.604 11.993 12.606 1.00 90.12 285 GLU A O 1
ATOM 2296 N N . HIS A 1 286 ? 0.374 10.866 10.924 1.00 87.56 286 HIS A N 1
ATOM 2297 C CA . HIS A 1 286 ? 0.079 9.546 11.473 1.00 87.56 286 HIS A CA 1
ATOM 2298 C C . HIS A 1 286 ? 0.868 9.279 12.753 1.00 87.56 286 HIS A C 1
ATOM 2300 O O . HIS A 1 286 ? 0.289 8.780 13.717 1.00 87.56 286 HIS A O 1
ATOM 2306 N N . HIS A 1 287 ? 2.146 9.655 12.795 1.00 89.50 287 HIS A N 1
ATOM 2307 C CA . HIS A 1 287 ? 2.984 9.521 13.980 1.00 89.50 287 HIS A CA 1
ATOM 2308 C C . HIS A 1 287 ? 2.391 10.287 15.169 1.00 89.50 287 HIS A C 1
ATOM 2310 O O . HIS A 1 287 ? 2.145 9.687 16.211 1.00 89.50 287 HIS A O 1
ATOM 2316 N N . LYS A 1 288 ? 2.005 11.556 14.971 1.00 94.81 288 LYS A N 1
ATOM 2317 C CA . LYS A 1 288 ? 1.338 12.373 16.002 1.00 94.81 288 LYS A CA 1
ATOM 2318 C C . LYS A 1 288 ? 0.057 11.733 16.541 1.00 94.81 288 LYS A C 1
ATOM 2320 O O . LYS A 1 288 ? -0.193 11.750 17.743 1.00 94.81 288 LYS A O 1
ATOM 2325 N N . LYS A 1 289 ? -0.779 11.166 15.662 1.00 92.19 289 LYS A N 1
ATOM 2326 C CA . LYS A 1 289 ? -2.013 10.468 16.076 1.00 92.19 289 LYS A CA 1
ATOM 2327 C C . LYS A 1 289 ? -1.696 9.212 16.888 1.00 92.19 289 LYS A C 1
ATOM 2329 O O . LYS A 1 289 ? -2.365 8.950 17.883 1.00 92.19 289 LYS A O 1
ATOM 2334 N N . THR A 1 290 ? -0.685 8.453 16.473 1.00 87.31 290 THR A N 1
ATOM 2335 C CA . THR A 1 290 ? -0.227 7.254 17.183 1.00 87.31 290 THR A CA 1
ATOM 2336 C C . THR A 1 290 ? 0.320 7.597 18.565 1.00 87.31 290 THR A C 1
ATOM 2338 O O . THR A 1 290 ? -0.050 6.934 19.532 1.00 87.31 290 THR A O 1
ATOM 2341 N N . GLU A 1 291 ? 1.130 8.651 18.687 1.00 94.62 291 GLU A N 1
ATOM 2342 C CA . GLU A 1 291 ? 1.622 9.139 19.981 1.00 94.62 291 GLU A CA 1
ATOM 2343 C C . GLU A 1 291 ? 0.468 9.549 20.901 1.00 94.62 291 GLU A C 1
ATOM 2345 O O . GLU A 1 291 ? 0.392 9.068 22.030 1.00 94.62 291 GLU A O 1
ATOM 2350 N N . ALA A 1 292 ? -0.495 10.333 20.404 1.00 95.31 292 ALA A N 1
ATOM 2351 C CA . ALA A 1 292 ? -1.653 10.755 21.193 1.00 95.31 292 ALA A CA 1
ATOM 2352 C C . ALA A 1 292 ? -2.484 9.566 21.718 1.00 95.31 292 ALA A C 1
ATOM 2354 O O . ALA A 1 292 ? -2.865 9.537 22.889 1.00 95.31 292 ALA A O 1
ATOM 2355 N N . MET A 1 293 ? -2.733 8.558 20.874 1.00 96.69 293 MET A N 1
ATOM 2356 C CA . MET A 1 293 ? -3.429 7.335 21.294 1.00 96.69 293 MET A CA 1
ATOM 2357 C C . MET A 1 293 ? -2.603 6.519 22.295 1.00 96.69 293 MET A C 1
ATOM 2359 O O . MET A 1 293 ? -3.151 6.003 23.268 1.00 96.69 293 MET A O 1
ATOM 2363 N N . SER A 1 294 ? -1.289 6.413 22.088 1.00 93.81 294 SER A N 1
ATOM 2364 C CA . SER A 1 294 ? -0.377 5.715 23.003 1.00 93.81 294 SER A CA 1
ATOM 2365 C C . SER A 1 294 ? -0.356 6.367 24.391 1.00 93.81 294 SER A C 1
ATOM 2367 O O . SER A 1 294 ? -0.429 5.683 25.417 1.00 93.81 294 SER A O 1
ATOM 2369 N N . GLU A 1 295 ? -0.346 7.701 24.448 1.00 97.25 295 GLU A N 1
ATOM 2370 C CA . GLU A 1 295 ? -0.471 8.448 25.699 1.00 97.25 295 GLU A CA 1
ATOM 2371 C C . GLU A 1 295 ? -1.807 8.191 26.401 1.00 97.25 295 GLU A C 1
ATOM 2373 O O . GLU A 1 295 ? -1.844 8.046 27.624 1.00 97.25 295 GLU A O 1
ATOM 2378 N N . GLU A 1 296 ? -2.916 8.145 25.659 1.00 97.38 296 GLU A N 1
ATOM 2379 C CA . GLU A 1 296 ? -4.234 7.855 26.224 1.00 97.38 296 GLU A CA 1
ATOM 2380 C C . GLU A 1 296 ? -4.308 6.432 26.783 1.00 97.38 296 GLU A C 1
ATOM 2382 O O . GLU A 1 296 ? -4.757 6.242 27.916 1.00 97.38 296 GLU A O 1
ATOM 2387 N N . ILE A 1 297 ? -3.784 5.448 26.046 1.00 93.88 297 ILE A N 1
ATOM 2388 C CA . ILE A 1 297 ? -3.653 4.065 26.519 1.00 93.88 297 ILE A CA 1
ATOM 2389 C C . ILE A 1 297 ? -2.843 4.034 27.814 1.00 93.88 297 ILE A C 1
ATOM 2391 O O . ILE A 1 297 ? -3.297 3.453 28.797 1.00 93.88 297 ILE A O 1
ATOM 2395 N N . THR A 1 298 ? -1.697 4.715 27.857 1.00 97.12 298 THR A N 1
ATOM 2396 C CA . THR A 1 298 ? -0.846 4.775 29.055 1.00 97.12 298 THR A CA 1
ATOM 2397 C C . THR A 1 298 ? -1.581 5.424 30.233 1.00 97.12 298 THR A C 1
ATOM 2399 O O . THR A 1 298 ? -1.551 4.917 31.354 1.00 97.12 298 THR A O 1
ATOM 2402 N N . LYS A 1 299 ? -2.319 6.520 30.001 1.00 96.38 299 LYS A N 1
ATOM 2403 C CA . LYS A 1 299 ? -3.151 7.178 31.027 1.00 96.38 299 LYS A CA 1
ATOM 2404 C C . LYS A 1 299 ? -4.233 6.239 31.565 1.00 96.38 299 LYS A C 1
ATOM 2406 O O . LYS A 1 299 ? -4.453 6.198 32.776 1.00 96.38 299 LYS A O 1
ATOM 2411 N N . LEU A 1 300 ? -4.911 5.494 30.693 1.00 94.50 300 LEU A N 1
ATOM 2412 C CA . LEU A 1 300 ? -5.939 4.527 31.083 1.00 94.50 300 LEU A CA 1
ATOM 2413 C C . LEU A 1 300 ? -5.345 3.334 31.833 1.00 94.50 300 LEU A C 1
ATOM 2415 O O . LEU A 1 300 ? -5.900 2.931 32.852 1.00 94.50 300 LEU A O 1
ATOM 2419 N N . GLN A 1 301 ? -4.200 2.821 31.387 1.00 91.94 301 GLN A N 1
ATOM 2420 C CA . GLN A 1 301 ? -3.462 1.762 32.071 1.00 91.94 301 GLN A CA 1
ATOM 2421 C C . GLN A 1 301 ? -3.030 2.197 33.470 1.00 91.94 301 GLN A C 1
ATOM 2423 O O . GLN A 1 301 ? -3.250 1.453 34.416 1.00 91.94 301 GLN A O 1
ATOM 2428 N N . ASN A 1 302 ? -2.510 3.416 33.634 1.00 90.31 302 ASN A N 1
ATOM 2429 C CA . ASN A 1 302 ? -2.136 3.949 34.947 1.00 90.31 302 ASN A CA 1
ATOM 2430 C C . ASN A 1 302 ? -3.351 4.116 35.870 1.00 90.31 302 ASN A C 1
ATOM 2432 O O . ASN A 1 302 ? -3.286 3.769 37.048 1.00 90.31 302 ASN A O 1
ATOM 2436 N N . LYS A 1 303 ? -4.485 4.603 35.344 1.00 88.88 303 LYS A N 1
ATOM 2437 C CA . LYS A 1 303 ? -5.745 4.661 36.106 1.00 88.88 303 LYS A CA 1
ATOM 2438 C C . LYS A 1 303 ? -6.198 3.269 36.535 1.00 88.88 303 LYS A C 1
ATOM 2440 O O . LYS A 1 303 ? -6.568 3.083 37.688 1.00 88.88 303 LYS A O 1
ATOM 2445 N N . LEU A 1 304 ? -6.158 2.298 35.625 1.00 85.19 304 LEU A N 1
ATOM 2446 C CA . LEU A 1 304 ? -6.514 0.917 35.927 1.00 85.19 304 LEU A CA 1
ATOM 2447 C C . LEU A 1 304 ? -5.567 0.324 36.974 1.00 85.19 304 LEU A C 1
ATOM 2449 O O . LEU A 1 304 ? -6.042 -0.266 37.936 1.00 85.19 304 LEU A O 1
ATOM 2453 N N . ALA A 1 305 ? -4.259 0.548 36.835 1.00 83.94 305 ALA A N 1
ATOM 2454 C CA . ALA A 1 305 ? -3.245 0.106 37.782 1.00 83.94 305 ALA A CA 1
ATOM 2455 C C . ALA A 1 305 ? -3.565 0.599 39.200 1.00 83.94 305 ALA A C 1
ATOM 2457 O O . ALA A 1 305 ? -3.624 -0.222 40.111 1.00 83.94 305 ALA A O 1
ATOM 2458 N N . LEU A 1 306 ? -3.891 1.891 39.356 1.00 77.81 306 LEU A N 1
ATOM 2459 C CA . LEU A 1 306 ? -4.313 2.488 40.630 1.00 77.81 306 LEU A CA 1
ATOM 2460 C C . LEU A 1 306 ? -5.557 1.813 41.230 1.00 77.81 306 LEU A C 1
ATOM 2462 O O . LEU A 1 306 ? -5.612 1.608 42.441 1.00 77.81 306 LEU A O 1
ATOM 2466 N N . PHE A 1 307 ? -6.540 1.437 40.406 1.00 72.38 307 PHE A N 1
ATOM 2467 C CA . PHE A 1 307 ? -7.715 0.690 40.873 1.00 72.38 307 PHE A CA 1
ATOM 2468 C C . PHE A 1 307 ? -7.395 -0.772 41.217 1.00 72.38 307 PHE A C 1
ATOM 2470 O O . PHE A 1 307 ? -8.030 -1.353 42.092 1.00 72.38 307 PHE A O 1
ATOM 2477 N N . THR A 1 308 ? -6.418 -1.381 40.540 1.00 72.38 308 THR A N 1
ATOM 2478 C CA . THR A 1 308 ? -6.037 -2.789 40.741 1.00 72.38 308 THR A CA 1
ATOM 2479 C C . THR A 1 308 ? -5.015 -3.010 41.849 1.00 72.38 308 THR A C 1
ATOM 2481 O O . THR A 1 308 ? -4.907 -4.132 42.341 1.00 72.38 308 THR A O 1
ATOM 2484 N N . THR A 1 309 ? -4.287 -1.976 42.285 1.00 64.50 309 THR A N 1
ATOM 2485 C CA . THR A 1 309 ? -3.389 -2.025 43.448 1.00 64.50 309 THR A CA 1
ATOM 2486 C C . THR A 1 309 ? -4.185 -2.085 44.752 1.00 64.50 309 THR A C 1
ATOM 2488 O O . THR A 1 309 ? -4.155 -1.151 45.538 1.00 64.50 309 THR A O 1
ATOM 2491 N N . GLY A 1 310 ? -4.927 -3.180 44.944 1.00 59.97 310 GLY A N 1
ATOM 2492 C CA . GLY A 1 310 ? -5.155 -3.939 46.179 1.00 59.97 310 GLY A CA 1
ATOM 2493 C C . GLY A 1 310 ? -5.742 -3.272 47.423 1.00 59.97 310 GLY A C 1
ATOM 2494 O O . GLY A 1 310 ? -6.479 -3.941 48.133 1.00 59.97 310 GLY A O 1
ATOM 2495 N N . GLY A 1 311 ? -5.464 -2.003 47.713 1.00 68.06 311 GLY A N 1
ATOM 2496 C CA . GLY A 1 311 ? -5.708 -1.393 49.018 1.00 68.06 311 GLY A CA 1
ATOM 2497 C C . GLY A 1 311 ? -7.185 -1.333 49.393 1.00 68.06 311 GLY A C 1
ATOM 2498 O O . GLY A 1 311 ? -7.546 -1.706 50.505 1.00 68.06 311 GLY A O 1
ATOM 2499 N N . GLU A 1 312 ? -8.055 -0.936 48.461 1.00 75.00 312 GLU A N 1
ATOM 2500 C CA . GLU A 1 312 ? -9.500 -0.871 48.724 1.00 75.00 312 GLU A CA 1
ATOM 2501 C C . GLU A 1 312 ? -10.104 -2.274 48.915 1.00 75.00 312 GLU A C 1
ATOM 2503 O O . GLU A 1 312 ? -10.904 -2.486 49.826 1.00 75.00 312 GLU A O 1
ATOM 2508 N N . MET A 1 313 ? -9.677 -3.257 48.114 1.00 79.44 313 MET A N 1
ATOM 2509 C CA . MET A 1 313 ? -10.187 -4.633 48.185 1.00 79.44 313 MET A CA 1
ATOM 2510 C C . MET A 1 313 ? -9.627 -5.420 49.373 1.00 79.44 313 MET A C 1
ATOM 2512 O O . MET A 1 313 ? -10.346 -6.209 49.982 1.00 79.44 313 MET A O 1
ATOM 2516 N N . GLU A 1 314 ? -8.366 -5.204 49.736 1.00 83.25 314 GLU A N 1
ATOM 2517 C CA . GLU A 1 314 ? -7.740 -5.804 50.910 1.00 83.25 314 GLU A CA 1
ATOM 2518 C C . GLU A 1 314 ? -8.312 -5.207 52.199 1.00 83.25 314 GLU A C 1
ATOM 2520 O O . GLU A 1 314 ? -8.649 -5.950 53.123 1.00 83.25 314 GLU A O 1
ATOM 2525 N N . TYR A 1 315 ? -8.533 -3.888 52.236 1.00 87.25 315 TYR A N 1
ATOM 2526 C CA . TYR A 1 315 ? -9.268 -3.240 53.318 1.00 87.25 315 TYR A CA 1
ATOM 2527 C C . TYR A 1 315 ? -10.676 -3.823 53.452 1.00 87.25 315 TYR A C 1
ATOM 2529 O O . TYR A 1 315 ? -11.047 -4.255 54.545 1.00 87.25 315 TYR A O 1
ATOM 2537 N N . LEU A 1 316 ? -11.427 -3.918 52.345 1.00 89.75 316 LEU A N 1
ATOM 2538 C CA . LEU A 1 316 ? -12.778 -4.481 52.330 1.00 89.75 316 LEU A CA 1
ATOM 2539 C C . LEU A 1 316 ? -12.796 -5.942 52.808 1.00 89.75 316 LEU A C 1
ATOM 2541 O O . LEU A 1 316 ? -13.660 -6.328 53.597 1.00 89.75 316 LEU A O 1
ATOM 2545 N N . ARG A 1 317 ? -11.811 -6.746 52.387 1.00 88.94 317 ARG A N 1
ATOM 2546 C CA . ARG A 1 317 ? -11.616 -8.122 52.859 1.00 88.94 317 ARG A CA 1
ATOM 2547 C C . ARG A 1 317 ? -11.384 -8.161 54.371 1.00 88.94 317 ARG A C 1
ATOM 2549 O O . ARG A 1 317 ? -12.030 -8.952 55.056 1.00 88.94 317 ARG A O 1
ATOM 2556 N N . ASN A 1 318 ? -10.502 -7.313 54.897 1.00 90.31 318 ASN A N 1
ATOM 2557 C CA . ASN A 1 318 ? -10.149 -7.292 56.319 1.00 90.31 318 ASN A CA 1
ATOM 2558 C C . ASN A 1 318 ? -11.332 -6.863 57.201 1.00 90.31 318 ASN A C 1
ATOM 2560 O O . ASN A 1 318 ? -11.623 -7.524 58.201 1.00 90.31 318 ASN A O 1
ATOM 2564 N N . ILE A 1 319 ? -12.072 -5.821 56.810 1.00 92.06 319 ILE A N 1
ATOM 2565 C CA . ILE A 1 319 ? -13.260 -5.382 57.560 1.00 92.06 319 ILE A CA 1
ATOM 2566 C C . ILE A 1 319 ? -14.419 -6.381 57.447 1.00 92.06 319 ILE A C 1
ATOM 2568 O O . ILE A 1 319 ? -15.174 -6.543 58.403 1.00 92.06 319 ILE A O 1
ATOM 2572 N N . PHE A 1 320 ? -14.539 -7.115 56.334 1.00 92.88 320 PHE A N 1
ATOM 2573 C CA . PHE A 1 320 ? -15.524 -8.191 56.205 1.00 92.88 320 PHE A CA 1
ATOM 2574 C C . PHE A 1 320 ? -15.235 -9.353 57.163 1.00 92.88 320 PHE A C 1
ATOM 2576 O O . PHE A 1 320 ? -16.144 -9.852 57.826 1.00 92.88 320 PHE A O 1
ATOM 2583 N N . VAL A 1 321 ? -13.968 -9.755 57.305 1.00 92.75 321 VAL A N 1
ATOM 2584 C CA . VAL A 1 321 ? -13.580 -10.761 58.308 1.00 92.75 321 VAL A CA 1
ATOM 2585 C C . VAL A 1 321 ? -13.913 -10.270 59.721 1.00 92.75 321 VAL A C 1
ATOM 2587 O O . VAL A 1 321 ? -14.502 -11.014 60.509 1.00 92.75 321 VAL A O 1
ATOM 2590 N N . GLN A 1 322 ? -13.625 -9.000 60.024 1.00 92.00 322 GLN A N 1
ATOM 2591 C CA . GLN A 1 322 ? -13.955 -8.389 61.314 1.00 92.00 322 GLN A CA 1
ATOM 2592 C C . GLN A 1 322 ? -15.471 -8.353 61.572 1.00 92.00 322 GLN A C 1
ATOM 2594 O O . GLN A 1 322 ? -15.914 -8.579 62.700 1.00 92.00 322 GLN A O 1
ATOM 2599 N N . PHE A 1 323 ? -16.282 -8.123 60.535 1.00 94.00 323 PHE A N 1
ATOM 2600 C CA . PHE A 1 323 ? -17.742 -8.164 60.617 1.00 94.00 323 PHE A CA 1
ATOM 2601 C C . PHE A 1 323 ? -18.260 -9.544 61.044 1.00 94.00 323 PHE A C 1
ATOM 2603 O O . PHE A 1 323 ? -19.113 -9.628 61.932 1.00 94.00 323 PHE A O 1
ATOM 2610 N N . ILE A 1 324 ? -17.729 -10.619 60.448 1.00 93.06 324 ILE A N 1
ATOM 2611 C CA . ILE A 1 324 ? -18.116 -12.002 60.772 1.00 93.06 324 ILE A CA 1
ATOM 2612 C C . ILE A 1 324 ? -17.755 -12.348 62.224 1.00 93.06 324 ILE A C 1
ATOM 2614 O O . ILE A 1 324 ? -18.548 -12.987 62.911 1.00 93.06 324 ILE A O 1
ATOM 2618 N N . GLN A 1 325 ? -16.588 -11.906 62.700 1.00 91.50 325 GLN A N 1
ATOM 2619 C CA . GLN A 1 325 ? -16.082 -12.204 64.049 1.00 91.50 325 GLN A CA 1
ATOM 2620 C C . GLN A 1 325 ? -16.709 -11.344 65.160 1.00 91.50 325 GLN A C 1
ATOM 2622 O O . GLN A 1 325 ? -16.583 -11.659 66.343 1.00 91.50 325 GLN A O 1
ATOM 2627 N N . SER A 1 326 ? -17.372 -10.244 64.806 1.00 90.69 326 SER A N 1
ATOM 2628 C CA . SER A 1 326 ? -17.981 -9.336 65.777 1.00 90.69 326 SER A CA 1
ATOM 2629 C C . SER A 1 326 ? -19.261 -9.933 66.368 1.00 90.69 326 SER A C 1
ATOM 2631 O O . SER A 1 326 ? -20.166 -10.304 65.632 1.00 90.69 326 SER A O 1
ATOM 2633 N N . ASN A 1 327 ? -19.399 -9.947 67.698 1.00 89.31 327 ASN A N 1
ATOM 2634 C CA . ASN A 1 327 ? -20.618 -10.424 68.379 1.00 89.31 327 ASN A CA 1
ATOM 2635 C C . ASN A 1 327 ? -21.562 -9.292 68.826 1.00 89.31 327 ASN A C 1
ATOM 2637 O O . ASN A 1 327 ? -22.706 -9.546 69.191 1.00 89.31 327 ASN A O 1
ATOM 2641 N N . SER A 1 328 ? -21.112 -8.034 68.773 1.00 91.62 328 SER A N 1
ATOM 2642 C CA . SER A 1 328 ? -21.924 -6.865 69.134 1.00 91.62 328 SER A CA 1
ATOM 2643 C C . SER A 1 328 ? -22.693 -6.320 67.931 1.00 91.62 328 SER A C 1
ATOM 2645 O O . SER A 1 328 ? -22.110 -6.069 66.873 1.00 91.62 328 SER A O 1
ATOM 2647 N N . SER A 1 329 ? -23.993 -6.068 68.115 1.00 88.25 329 SER A N 1
ATOM 2648 C CA . SER A 1 329 ? -24.849 -5.451 67.092 1.00 88.25 329 SER A CA 1
ATOM 2649 C C . SER A 1 329 ? -24.353 -4.053 66.686 1.00 88.25 329 SER A C 1
ATOM 2651 O O . SER A 1 329 ? -24.293 -3.735 65.497 1.00 88.25 329 SER A O 1
ATOM 2653 N N . SER A 1 330 ? -23.882 -3.240 67.643 1.00 88.88 330 SER A N 1
ATOM 2654 C CA . SER A 1 330 ? -23.366 -1.897 67.333 1.00 88.88 330 SER A CA 1
ATOM 2655 C C . SER A 1 330 ? -22.050 -1.942 66.549 1.00 88.88 330 SER A C 1
ATOM 2657 O O . SER A 1 330 ? -21.857 -1.156 65.622 1.00 88.88 330 SER A O 1
ATOM 2659 N N . ALA A 1 331 ? -21.172 -2.904 66.858 1.00 88.19 331 ALA A N 1
ATOM 2660 C CA . ALA A 1 331 ? -19.925 -3.114 66.126 1.00 88.19 331 ALA A CA 1
ATOM 2661 C C . ALA A 1 331 ? -20.199 -3.555 64.681 1.00 88.19 331 ALA A C 1
ATOM 2663 O O . ALA A 1 331 ? -19.643 -2.978 63.749 1.00 88.19 331 ALA A O 1
ATOM 2664 N N . LYS A 1 332 ? -21.127 -4.503 64.483 1.00 91.44 332 LYS A N 1
ATOM 2665 C CA . LYS A 1 332 ? -21.566 -4.938 63.149 1.00 91.44 332 LYS A CA 1
ATOM 2666 C C . LYS A 1 332 ? -22.115 -3.783 62.318 1.00 91.44 332 LYS A C 1
ATOM 2668 O O . LYS A 1 332 ? -21.727 -3.645 61.163 1.00 91.44 332 LYS A O 1
ATOM 2673 N N . LYS A 1 333 ? -22.959 -2.928 62.904 1.00 91.25 333 LYS A N 1
ATOM 2674 C CA . LYS A 1 333 ? -23.524 -1.749 62.228 1.00 91.25 333 LYS A CA 1
ATOM 2675 C C . LYS A 1 333 ? -22.449 -0.750 61.795 1.00 91.25 333 LYS A C 1
ATOM 2677 O O . LYS A 1 333 ? -22.465 -0.289 60.657 1.00 91.25 333 LYS A O 1
ATOM 2682 N N . ASN A 1 334 ? -21.489 -0.453 62.670 1.00 91.62 334 ASN A N 1
ATOM 2683 C CA . ASN A 1 334 ? -20.379 0.448 62.350 1.00 91.62 334 ASN A CA 1
ATOM 2684 C C . ASN A 1 334 ? -19.482 -0.114 61.238 1.00 91.62 334 ASN A C 1
ATOM 2686 O O . ASN A 1 334 ? -19.107 0.620 60.325 1.00 91.62 334 ASN A O 1
ATOM 2690 N N . ILE A 1 335 ? -19.191 -1.418 61.270 1.00 92.81 335 ILE A N 1
ATOM 2691 C CA . ILE A 1 335 ? -18.422 -2.082 60.211 1.00 92.81 335 ILE A CA 1
ATOM 2692 C C . ILE A 1 335 ? -19.203 -2.074 58.890 1.00 92.81 335 ILE A C 1
ATOM 2694 O O . ILE A 1 335 ? -18.626 -1.772 57.849 1.00 92.81 335 ILE A O 1
ATOM 2698 N N . LEU A 1 336 ? -20.521 -2.302 58.915 1.00 92.12 336 LEU A N 1
ATOM 2699 C CA . LEU A 1 336 ? -21.357 -2.254 57.711 1.00 92.12 336 LEU A CA 1
ATOM 2700 C C . LEU A 1 336 ? -21.355 -0.861 57.057 1.00 92.12 336 LEU A C 1
ATOM 2702 O O . LEU A 1 336 ? -21.301 -0.757 55.834 1.00 92.12 336 LEU A O 1
ATOM 2706 N N . LYS A 1 337 ? -21.355 0.212 57.860 1.00 91.06 337 LYS A N 1
ATOM 2707 C CA . LYS A 1 337 ? -21.194 1.587 57.358 1.00 91.06 337 LYS A CA 1
ATOM 2708 C C . LYS A 1 337 ? -19.832 1.807 56.708 1.00 91.06 337 LYS A C 1
ATOM 2710 O O . LYS A 1 337 ? -19.761 2.395 55.633 1.00 91.06 337 LYS A O 1
ATOM 2715 N N . ALA A 1 338 ? -18.759 1.320 57.332 1.00 90.44 338 ALA A N 1
ATOM 2716 C CA . ALA A 1 338 ? -17.411 1.406 56.770 1.00 90.44 338 ALA A CA 1
ATOM 2717 C C . ALA A 1 338 ? -17.300 0.647 55.435 1.00 90.44 338 ALA A C 1
ATOM 2719 O O . ALA A 1 338 ? -16.782 1.193 54.462 1.00 90.44 338 ALA A O 1
ATOM 2720 N N . MET A 1 339 ? -17.870 -0.562 55.355 1.00 91.62 339 MET A N 1
ATOM 2721 C CA . MET A 1 339 ? -17.976 -1.329 54.107 1.00 91.62 339 MET A CA 1
ATOM 2722 C C . MET A 1 339 ? -18.777 -0.576 53.046 1.00 91.62 339 MET A C 1
ATOM 2724 O O . MET A 1 339 ? -18.368 -0.511 51.890 1.00 91.62 339 MET A O 1
ATOM 2728 N N . GLY A 1 340 ? -19.899 0.025 53.437 1.00 88.94 340 GLY A N 1
ATOM 2729 C CA . GLY A 1 340 ? -20.745 0.782 52.529 1.00 88.94 340 GLY A CA 1
ATOM 2730 C C . GLY A 1 340 ? -20.071 2.037 51.966 1.00 88.94 340 GLY A C 1
ATOM 2731 O O . GLY A 1 340 ? -20.256 2.349 50.792 1.00 88.94 340 GLY A O 1
ATOM 2732 N N . MET A 1 341 ? -19.247 2.725 52.761 1.00 88.38 341 MET A N 1
ATOM 2733 C CA . MET A 1 341 ? -18.426 3.840 52.276 1.00 88.38 341 MET A CA 1
ATOM 2734 C C . MET A 1 341 ? -17.333 3.366 51.310 1.00 88.38 341 MET A C 1
ATOM 2736 O O . MET A 1 341 ? -17.168 3.966 50.250 1.00 88.38 341 MET A O 1
ATOM 2740 N N . ALA A 1 342 ? -16.632 2.273 51.632 1.00 85.88 342 ALA A N 1
ATOM 2741 C CA . ALA A 1 342 ? -15.603 1.693 50.762 1.00 85.88 342 ALA A CA 1
ATOM 2742 C C . ALA A 1 342 ? -16.176 1.224 49.410 1.00 85.88 342 ALA A C 1
ATOM 2744 O O . ALA A 1 342 ? -15.546 1.399 48.372 1.00 85.88 342 ALA A O 1
ATOM 2745 N N . LEU A 1 343 ? -17.404 0.699 49.410 1.00 88.31 343 LEU A N 1
ATOM 2746 C CA . LEU A 1 343 ? -18.137 0.280 48.210 1.00 88.31 343 LEU A CA 1
ATOM 2747 C C . LEU A 1 343 ? -18.876 1.421 47.494 1.00 88.31 343 LEU A C 1
ATOM 2749 O O . LEU A 1 343 ? -19.509 1.179 46.469 1.00 88.31 343 LEU A O 1
ATOM 2753 N N . LYS A 1 344 ? -18.803 2.654 48.015 1.00 88.38 344 LYS A N 1
ATOM 2754 C CA . LYS A 1 344 ? -19.484 3.840 47.468 1.00 88.38 344 LYS A CA 1
ATOM 2755 C C . LYS A 1 344 ? -20.996 3.634 47.294 1.00 88.38 344 LYS A C 1
ATOM 2757 O O . LYS A 1 344 ? -21.571 4.041 46.286 1.00 88.38 344 LYS A O 1
ATOM 2762 N N . LEU A 1 345 ? -21.638 3.013 48.285 1.00 89.81 345 LEU A N 1
ATOM 2763 C CA . LEU A 1 345 ? -23.092 2.855 48.312 1.00 89.81 345 LEU A CA 1
ATOM 2764 C C . LEU A 1 345 ? -23.792 4.221 48.301 1.00 89.81 345 LEU A C 1
ATOM 2766 O O . LEU A 1 345 ? -23.325 5.198 48.892 1.00 89.81 345 LEU A O 1
ATOM 2770 N N . SER A 1 346 ? -24.945 4.278 47.647 1.00 91.19 346 SER A N 1
ATOM 2771 C CA . SER A 1 346 ? -25.775 5.475 47.573 1.00 91.19 346 SER A CA 1
ATOM 2772 C C . SER A 1 346 ? -26.313 5.890 48.949 1.00 91.19 346 SER A C 1
ATOM 2774 O O . SER A 1 346 ? -26.427 5.092 49.882 1.00 91.19 346 SER A O 1
ATOM 2776 N N . ALA A 1 347 ? -26.734 7.152 49.073 1.00 88.69 347 ALA A N 1
ATOM 2777 C CA . ALA A 1 347 ? -27.309 7.674 50.316 1.00 88.69 347 ALA A CA 1
ATOM 2778 C C . ALA A 1 347 ? -28.550 6.885 50.788 1.00 88.69 347 ALA A C 1
ATOM 2780 O O . ALA A 1 347 ? -28.805 6.794 51.988 1.00 88.69 347 ALA A O 1
ATOM 2781 N N . ASN A 1 348 ? -29.310 6.297 49.860 1.00 88.25 348 ASN A N 1
ATOM 2782 C CA . ASN A 1 348 ? -30.484 5.480 50.175 1.00 88.25 348 ASN A CA 1
ATOM 2783 C C . ASN A 1 348 ? -30.087 4.120 50.763 1.00 88.25 348 ASN A C 1
ATOM 2785 O O . ASN A 1 348 ? -30.674 3.678 51.748 1.00 88.25 348 ASN A O 1
ATOM 2789 N N . GLU A 1 349 ? -29.058 3.487 50.201 1.00 88.31 349 GLU A N 1
ATOM 2790 C CA . GLU A 1 349 ? -28.502 2.235 50.721 1.00 88.31 349 GLU A CA 1
ATOM 2791 C C . GLU A 1 349 ? -27.866 2.447 52.097 1.00 88.31 349 GLU A C 1
ATOM 2793 O O . GLU A 1 349 ? -28.054 1.629 52.994 1.00 88.31 349 GLU A O 1
ATOM 2798 N N . MET A 1 350 ? -27.210 3.591 52.312 1.00 90.69 350 MET A N 1
ATOM 2799 C CA . MET A 1 350 ? -26.637 3.931 53.616 1.00 90.69 350 MET A CA 1
ATOM 2800 C C . MET A 1 350 ? -27.704 4.107 54.704 1.00 90.69 350 MET A C 1
ATOM 2802 O O . MET A 1 350 ? -27.541 3.620 55.821 1.00 90.69 350 MET A O 1
ATOM 2806 N N . LYS A 1 351 ? -28.844 4.725 54.367 1.00 88.62 351 LYS A N 1
ATOM 2807 C CA . LYS A 1 351 ? -29.990 4.856 55.283 1.00 88.62 351 LYS A CA 1
ATOM 2808 C C . LYS A 1 351 ? -30.603 3.506 55.664 1.00 88.62 351 LYS A C 1
ATOM 2810 O O . LYS A 1 351 ? -31.041 3.336 56.799 1.00 88.62 351 LYS A O 1
ATOM 2815 N N . ALA A 1 352 ? -30.617 2.535 54.751 1.00 86.06 352 ALA A N 1
ATOM 2816 C CA . ALA A 1 352 ? -31.122 1.194 55.046 1.00 86.06 352 ALA A CA 1
ATOM 2817 C C . ALA A 1 352 ? -30.258 0.476 56.100 1.00 86.06 352 ALA A C 1
ATOM 2819 O O . ALA A 1 352 ? -30.789 -0.214 56.971 1.00 86.06 352 ALA A O 1
ATOM 2820 N N . ILE A 1 353 ? -28.940 0.693 56.073 1.00 85.69 353 ILE A N 1
ATOM 2821 C CA . ILE A 1 353 ? -27.999 0.194 57.090 1.00 85.69 353 ILE A CA 1
ATOM 2822 C C . ILE A 1 353 ? -28.251 0.862 58.448 1.00 85.69 353 ILE A C 1
ATOM 2824 O O . ILE A 1 353 ? -28.138 0.219 59.488 1.00 85.69 353 ILE A O 1
ATOM 2828 N N . ASP A 1 354 ? -28.633 2.139 58.446 1.00 81.19 354 ASP A N 1
ATOM 2829 C CA . ASP A 1 354 ? -28.985 2.882 59.659 1.00 81.19 354 ASP A CA 1
ATOM 2830 C C . ASP A 1 354 ? -30.303 2.453 60.306 1.00 81.19 354 ASP A C 1
ATOM 2832 O O . ASP A 1 354 ? -30.471 2.625 61.514 1.00 81.19 354 ASP A O 1
ATOM 2836 N N . SER A 1 355 ? -31.214 1.881 59.522 1.00 75.56 355 SER A N 1
ATOM 2837 C CA . SER A 1 355 ? -32.530 1.432 59.991 1.00 75.56 355 SER A CA 1
ATOM 2838 C C . SER A 1 355 ? -32.543 0.035 60.629 1.00 75.56 355 SER A C 1
ATOM 2840 O O . SER A 1 355 ? -33.540 -0.336 61.246 1.00 75.56 355 SER A O 1
ATOM 2842 N N . LYS A 1 356 ? -31.448 -0.723 60.490 1.00 62.44 356 LYS A N 1
ATOM 2843 C CA . LYS A 1 356 ? -31.199 -2.001 61.177 1.00 62.44 356 LYS A CA 1
ATOM 2844 C C . LYS A 1 356 ? -30.364 -1.788 62.435 1.00 62.44 356 LYS A C 1
ATOM 2846 O O . LYS A 1 356 ? -30.495 -2.620 63.354 1.00 62.44 356 LYS A O 1
#

Foldseek 3Di:
DDDDDDPDDPDPVVVVVVVVVVVVVVVVVVVVVVVVVVVVVVVVVVPPDCVVVVVVVVVVVVVVVVVVVVVVVVVVVVVVVVVVVVVVVVVVVVVVVVVVVVVVVVVVVVVVVVVVVVVVVVVVVVVVVVVVVVVVVVVVVVVVVVVVVVVVVVVPPPDDPDDPDDDDPPPPDDPDDPDDPDPDPPDDDDDPDDDDDDDDDDDDDDDDDDDDDDDDDDDDDDDDDDDDDDDDDDDDPPPDPDPPVVVVVVVVVVVVVVVVVVVVVVVVVVVVVVVVVVVVVVVVVVVVVVVVVVVVVVVVVVVVVVVVPPPLVVVLVVLVVVLVVDPDPVSNLVSVLVNCVSVVPDPVVNVVSVVD